Protein AF-T0HQK0-F1 (afdb_monomer)

Secondary structure (DSSP, 8-state):
---PPPPPP------HHHHHHHHHHHHHHHHHSGGGHHHHHHHPPPHHHHHHHHHHHHHHHHHHHHHHHHHHHHHHHHHHHTS-HHHHHHHHHHHHT--S-SSHHHHHHHHHHHHTTS--SSS-TTS----------SS-SSHHHHEEEEEEEEE-SSTTSPPEEEEEEEEE-SSSEEEEEEEPP-STTPPPEEEEESS--HHHHHHHHHHHHHHHTS--EEEE-S----TTS---------PPPS-B---SS---HHHHB-SHHHHHHHHH-TTSSS--------S-------SS-------

Radius of gyration: 34.42 Å; Cα contacts (8 Å, |Δi|>4): 327; chains: 1; bounding box: 89×41×91 Å

Solvent-accessible surface area (backbone atoms only — not comparable to full-atom values): 18339 Å² total; per-residue (Å²): 132,69,64,63,84,76,82,77,90,67,80,64,80,86,46,72,66,59,51,52,51,49,56,52,49,55,48,50,58,25,68,74,40,64,97,44,24,67,64,49,53,73,72,53,78,54,69,66,58,50,52,54,49,44,46,64,46,43,56,53,52,55,49,50,53,52,51,51,51,49,50,44,35,52,52,33,51,52,55,49,66,74,45,57,75,68,56,39,53,34,42,56,53,40,54,61,75,44,90,61,67,45,44,43,65,53,48,36,50,52,55,49,36,38,74,73,65,79,39,47,50,90,65,42,87,92,52,92,71,81,76,54,66,47,75,55,40,71,80,55,93,40,40,78,71,35,33,44,80,77,51,72,41,83,38,61,84,46,97,93,47,77,71,37,76,15,48,25,31,41,31,24,60,69,75,39,64,36,40,35,36,40,38,72,48,69,64,99,84,37,62,35,36,33,39,36,37,55,63,72,53,73,68,51,50,53,50,51,35,56,28,48,22,68,71,69,74,43,76,56,44,70,41,74,73,50,75,73,73,46,93,87,74,51,82,77,77,63,88,62,82,69,72,89,46,92,43,56,60,82,70,91,73,94,68,59,72,77,73,35,32,54,27,68,68,51,27,33,48,44,43,78,36,72,80,57,81,69,57,72,83,72,85,78,80,77,83,82,75,80,88,73,92,67,98,75,82,87,82,79,86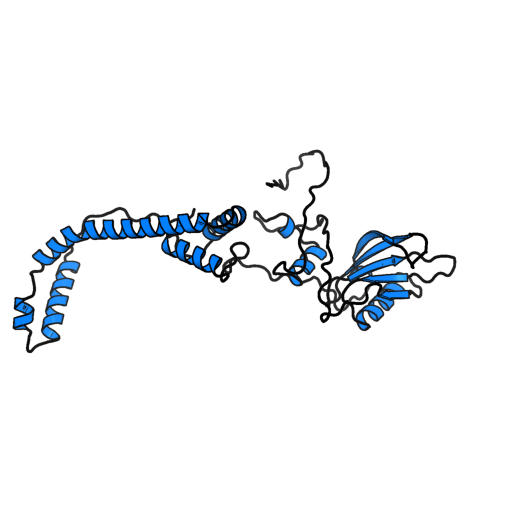,77,135

Nearest PDB structures (foldseek):
  8r6y-assembly1_A  TM=4.677E-01  e=2.633E-01  SFTS virus AH12
  8r6w-assembly1_A  TM=4.203E-01  e=4.247E-01  SFTS virus AH12
  8i34-assembly4_G  TM=5.658E-01  e=1.489E+00  Haliclona sp.

Structure (mmCIF, N/CA/C/O backbone):
data_AF-T0HQK0-F1
#
_entry.id   AF-T0HQK0-F1
#
loop_
_atom_site.group_PDB
_atom_site.id
_atom_site.type_symbol
_atom_site.label_atom_id
_atom_site.label_alt_id
_atom_site.label_comp_id
_atom_site.label_asym_id
_atom_site.label_entity_id
_atom_site.label_seq_id
_atom_site.pdbx_PDB_ins_code
_atom_site.Cartn_x
_atom_site.Cartn_y
_atom_site.Cartn_z
_atom_site.occupancy
_atom_site.B_iso_or_equiv
_atom_site.auth_seq_id
_atom_site.auth_comp_id
_atom_site.auth_asym_id
_atom_site.auth_atom_id
_atom_site.pdbx_PDB_model_num
ATOM 1 N N . MET A 1 1 ? -7.909 2.951 -16.786 1.00 79.62 1 MET A N 1
ATOM 2 C CA . MET A 1 1 ? -6.775 2.843 -15.834 1.00 79.62 1 MET A CA 1
ATOM 3 C C . MET A 1 1 ? -5.838 4.011 -16.101 1.00 79.62 1 MET A C 1
ATOM 5 O O . MET A 1 1 ? -5.8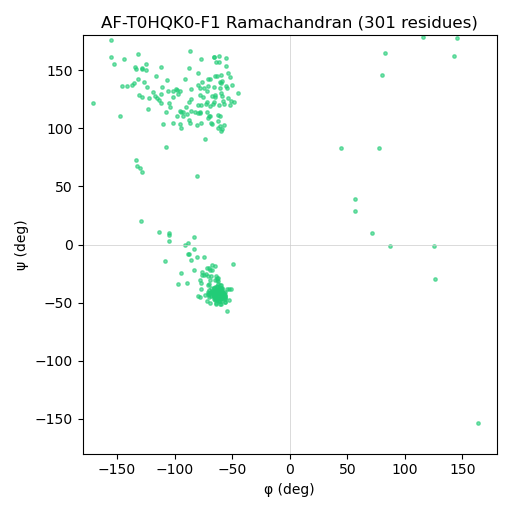47 4.490 -17.227 1.00 79.62 1 MET A O 1
ATOM 9 N N . ARG A 1 2 ? -5.088 4.486 -15.100 1.00 90.25 2 ARG A N 1
ATOM 10 C CA . ARG A 1 2 ? -4.154 5.616 -15.237 1.00 90.25 2 ARG A CA 1
ATOM 11 C C . ARG A 1 2 ? -2.922 5.187 -16.045 1.00 90.25 2 ARG A C 1
ATOM 13 O O . ARG A 1 2 ? -2.255 4.248 -15.631 1.00 90.25 2 ARG A O 1
ATOM 20 N N . PHE A 1 3 ? -2.643 5.843 -17.171 1.00 93.12 3 PHE A N 1
ATOM 21 C CA . PHE A 1 3 ? -1.434 5.630 -17.974 1.00 93.12 3 PHE A CA 1
ATOM 22 C C . PHE A 1 3 ? -0.983 6.939 -18.615 1.00 93.12 3 PHE A C 1
ATOM 24 O O . PHE A 1 3 ? -1.805 7.677 -19.154 1.00 93.12 3 PHE A O 1
ATOM 31 N N . ALA A 1 4 ? 0.319 7.206 -18.575 1.00 90.06 4 ALA A N 1
ATOM 32 C CA . ALA A 1 4 ? 0.926 8.311 -19.293 1.00 90.06 4 ALA A CA 1
ATOM 33 C C . ALA A 1 4 ? 0.925 8.022 -20.799 1.00 90.06 4 ALA A C 1
ATOM 35 O O . ALA A 1 4 ? 1.145 6.886 -21.241 1.00 90.06 4 ALA A O 1
ATOM 36 N N . LYS A 1 5 ? 0.692 9.072 -21.588 1.00 89.56 5 LYS A N 1
ATOM 37 C CA . LYS A 1 5 ? 0.764 9.004 -23.046 1.00 89.56 5 LYS A CA 1
ATOM 38 C C . LYS A 1 5 ? 2.202 8.697 -23.462 1.00 89.56 5 LYS A C 1
ATOM 40 O O . LYS A 1 5 ? 3.129 9.375 -23.032 1.00 89.56 5 LYS A O 1
ATOM 45 N N . TRP A 1 6 ? 2.380 7.682 -24.304 1.00 85.94 6 TRP A N 1
ATOM 46 C CA . TRP A 1 6 ? 3.690 7.390 -24.880 1.00 85.94 6 TRP A CA 1
ATOM 47 C C . TRP A 1 6 ? 4.010 8.396 -25.998 1.00 85.94 6 TRP A C 1
ATOM 49 O O . TRP A 1 6 ? 3.098 8.719 -26.770 1.00 85.94 6 TRP A O 1
ATOM 59 N N . PRO A 1 7 ? 5.262 8.877 -26.114 1.00 88.69 7 PRO A N 1
ATOM 60 C CA . PRO A 1 7 ? 5.660 9.781 -27.187 1.00 88.69 7 PRO A CA 1
ATOM 61 C C . PRO A 1 7 ? 5.333 9.225 -28.577 1.00 88.69 7 PRO A C 1
ATOM 63 O O . PRO A 1 7 ? 5.345 8.009 -28.810 1.00 88.69 7 PRO A O 1
ATOM 66 N N . LYS A 1 8 ? 5.021 10.129 -29.511 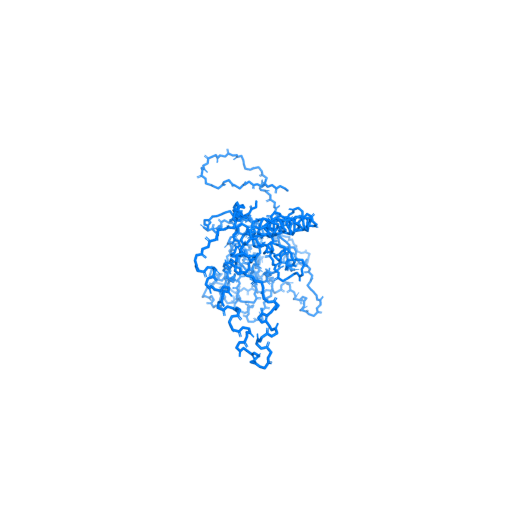1.00 89.31 8 LYS A N 1
ATOM 67 C CA . LYS A 1 8 ? 4.866 9.758 -30.920 1.00 89.31 8 LYS A CA 1
ATOM 68 C C . LYS A 1 8 ? 6.243 9.394 -31.491 1.00 89.31 8 LYS A C 1
ATOM 70 O O . LYS A 1 8 ? 7.212 10.052 -31.116 1.00 89.31 8 LYS A O 1
ATOM 75 N N . PRO A 1 9 ? 6.333 8.381 -32.371 1.00 90.38 9 PRO A N 1
ATOM 76 C CA . PRO A 1 9 ? 7.563 8.123 -33.101 1.00 90.38 9 PRO A CA 1
ATOM 77 C C . PRO A 1 9 ? 8.014 9.376 -33.854 1.00 90.38 9 PRO A C 1
ATOM 79 O O . PRO A 1 9 ? 7.185 10.052 -34.464 1.00 90.38 9 PRO A O 1
ATOM 82 N N . ALA A 1 10 ? 9.307 9.673 -33.794 1.00 91.19 10 ALA A N 1
ATOM 83 C CA . ALA A 1 10 ? 9.919 10.789 -34.507 1.00 91.19 10 ALA A CA 1
ATOM 84 C C . ALA A 1 10 ? 11.130 10.300 -35.302 1.00 91.19 10 ALA A C 1
ATOM 86 O O . ALA A 1 10 ? 11.782 9.329 -34.907 1.00 91.19 10 ALA A O 1
ATOM 87 N N . ALA A 1 11 ? 11.434 10.971 -36.411 1.00 90.38 11 ALA A N 1
ATOM 88 C CA . ALA A 1 11 ? 12.662 10.722 -37.155 1.00 90.38 11 ALA A CA 1
ATOM 89 C C . ALA A 1 11 ? 13.894 11.027 -36.285 1.00 90.38 11 ALA A C 1
ATOM 91 O O . ALA A 1 11 ? 13.814 11.764 -35.297 1.00 90.38 11 ALA A O 1
ATOM 92 N N . TYR A 1 12 ? 15.033 10.429 -36.629 1.00 92.19 12 TYR A N 1
ATOM 93 C CA . TYR A 1 12 ? 16.282 10.760 -35.958 1.00 92.19 12 TYR A CA 1
ATOM 94 C C . TYR A 1 12 ? 16.722 12.150 -36.408 1.00 92.19 12 TYR A C 1
ATOM 96 O O . TYR A 1 12 ? 17.040 12.355 -37.573 1.00 92.19 12 TYR A O 1
ATOM 104 N N . GLU A 1 13 ? 16.726 13.101 -35.482 1.00 93.62 13 GLU A N 1
ATOM 105 C CA . GLU A 1 13 ? 17.220 14.445 -35.755 1.00 93.62 13 GLU A CA 1
ATOM 106 C C . GLU A 1 13 ? 18.742 14.471 -35.626 1.00 93.62 13 GLU A C 1
ATOM 108 O O . GLU A 1 13 ? 19.293 14.269 -34.538 1.00 93.62 13 GLU A O 1
ATOM 113 N N . GLU A 1 14 ? 19.435 14.709 -36.727 1.00 92.25 14 GLU A N 1
ATOM 114 C CA . GLU A 1 14 ? 20.871 14.923 -36.705 1.00 92.25 14 GLU A CA 1
ATOM 115 C C . GLU A 1 14 ? 21.194 16.345 -36.235 1.00 92.25 14 GLU A C 1
ATOM 117 O O . GLU A 1 14 ? 20.582 17.313 -36.674 1.00 92.25 14 GLU A O 1
ATOM 122 N N . THR A 1 15 ? 22.165 16.484 -35.329 1.00 95.06 15 THR A N 1
ATOM 123 C CA . THR A 1 15 ? 22.601 17.797 -34.838 1.00 95.06 15 THR A CA 1
ATOM 124 C C . THR A 1 15 ? 24.118 17.886 -34.805 1.00 95.06 15 THR A C 1
ATOM 126 O O . THR A 1 15 ? 24.808 16.883 -34.589 1.00 95.06 15 THR A O 1
ATOM 129 N N . SER A 1 16 ? 24.650 19.104 -34.930 1.00 95.06 16 SER A N 1
ATOM 130 C CA . SER A 1 16 ? 26.089 19.383 -34.803 1.00 95.06 16 SER A CA 1
ATOM 131 C C . SER A 1 16 ? 26.667 18.819 -33.499 1.00 95.06 16 SER A C 1
ATOM 133 O O . SER A 1 16 ? 27.737 18.214 -33.490 1.00 95.06 16 SER A O 1
ATOM 135 N N . ARG A 1 17 ? 25.904 18.906 -32.400 1.00 95.88 17 ARG A N 1
ATOM 136 C CA . ARG A 1 17 ? 26.268 18.329 -31.100 1.00 95.88 17 ARG A CA 1
ATOM 137 C C . ARG A 1 17 ? 26.399 16.803 -31.139 1.00 95.88 17 ARG A C 1
ATOM 139 O O . ARG A 1 17 ? 27.317 16.269 -30.522 1.00 95.88 17 ARG A O 1
ATOM 146 N N . LYS A 1 18 ? 25.507 16.088 -31.836 1.00 95.69 18 LYS A N 1
ATOM 147 C CA . LYS A 1 18 ? 25.568 14.617 -31.960 1.00 95.69 18 LYS A CA 1
ATOM 148 C C . LYS A 1 18 ? 26.775 14.175 -32.790 1.00 95.69 18 LYS A C 1
ATOM 150 O O . LYS A 1 18 ? 27.455 13.232 -32.386 1.00 95.69 18 LYS A O 1
ATOM 155 N N . ARG A 1 19 ? 27.075 14.895 -33.877 1.00 97.12 19 ARG A N 1
ATOM 156 C CA . ARG A 1 19 ? 28.278 14.684 -34.700 1.00 97.12 19 ARG A CA 1
ATOM 157 C C . ARG A 1 19 ? 29.556 14.892 -33.884 1.00 97.12 19 ARG A C 1
ATOM 159 O O . ARG A 1 19 ? 30.392 13.996 -33.803 1.00 97.12 19 ARG A O 1
ATOM 166 N N . ALA A 1 20 ? 29.663 16.028 -33.190 1.00 96.25 20 ALA A N 1
ATOM 167 C CA . ALA A 1 20 ? 30.819 16.349 -32.351 1.00 96.25 20 ALA A CA 1
ATOM 168 C C . ALA A 1 20 ? 31.007 15.350 -31.194 1.00 96.25 20 ALA A C 1
ATOM 170 O O . ALA A 1 20 ? 32.134 14.960 -30.882 1.00 96.25 20 ALA A O 1
ATOM 171 N N . ALA A 1 21 ? 29.913 14.893 -30.573 1.00 96.69 21 ALA A N 1
ATOM 172 C CA . ALA A 1 21 ? 29.969 13.887 -29.514 1.00 96.69 21 ALA A CA 1
ATOM 173 C C . ALA A 1 21 ? 30.518 12.543 -30.018 1.00 96.69 21 ALA A C 1
ATOM 175 O O . ALA A 1 21 ? 31.294 11.901 -29.311 1.00 96.69 21 ALA A O 1
ATOM 176 N N . PHE A 1 22 ? 30.154 12.129 -31.235 1.00 96.81 22 PHE A N 1
ATOM 177 C CA . PHE A 1 22 ? 30.678 10.901 -31.828 1.00 96.81 22 PHE A CA 1
ATOM 178 C C . PHE A 1 22 ? 32.162 11.028 -32.199 1.00 96.81 22 PHE A C 1
ATOM 180 O O . PHE A 1 22 ? 32.950 10.176 -31.799 1.00 96.81 22 PHE A O 1
ATOM 187 N N . ALA A 1 23 ? 32.574 12.134 -32.824 1.00 95.31 23 ALA A N 1
ATOM 188 C CA . ALA A 1 23 ? 33.990 12.398 -33.103 1.00 95.31 23 ALA A CA 1
ATOM 189 C C . ALA A 1 23 ? 34.840 12.433 -31.814 1.00 95.31 23 ALA A C 1
ATOM 191 O O . ALA A 1 23 ? 35.938 11.882 -31.751 1.00 95.31 23 ALA A O 1
ATOM 192 N N . THR A 1 24 ? 34.304 13.024 -30.740 1.00 96.81 24 THR A N 1
ATOM 193 C CA . THR A 1 24 ? 34.957 13.031 -29.420 1.00 96.81 24 THR A CA 1
ATOM 194 C C . THR A 1 24 ? 35.085 11.622 -28.845 1.00 96.81 24 THR A C 1
ATOM 196 O O . THR A 1 24 ? 36.123 11.287 -28.278 1.00 96.81 24 THR A O 1
ATOM 199 N N . LYS A 1 25 ? 34.048 10.787 -28.988 1.00 96.56 25 LYS A N 1
ATOM 200 C CA . LYS A 1 25 ? 34.091 9.377 -28.584 1.00 96.56 25 LYS A CA 1
ATOM 201 C C . LYS A 1 25 ? 35.201 8.633 -29.335 1.00 96.56 25 LYS A C 1
ATOM 203 O O . LYS A 1 25 ? 36.019 7.995 -28.686 1.00 96.56 25 LYS A O 1
ATOM 208 N N . GLN A 1 26 ? 35.275 8.780 -30.658 1.00 96.62 26 GLN A N 1
ATOM 209 C CA . GLN A 1 26 ? 36.307 8.135 -31.477 1.00 96.62 26 GLN A CA 1
ATOM 210 C C . GLN A 1 26 ? 37.721 8.558 -31.082 1.00 96.62 26 GLN A C 1
ATOM 212 O O . GLN A 1 26 ? 38.627 7.730 -30.994 1.00 96.62 26 GLN A O 1
ATOM 217 N N . ARG A 1 27 ? 37.915 9.850 -30.794 1.00 95.88 27 ARG A N 1
ATOM 218 C CA . ARG A 1 27 ? 39.190 10.357 -30.281 1.00 95.88 27 ARG A CA 1
ATOM 219 C C . ARG A 1 27 ? 39.551 9.713 -28.940 1.00 95.88 27 ARG A C 1
ATOM 221 O O . ARG A 1 27 ? 40.651 9.193 -28.815 1.00 95.88 27 ARG A O 1
ATOM 228 N N . ARG A 1 28 ? 38.613 9.676 -27.988 1.00 96.88 28 ARG A N 1
ATOM 229 C CA . ARG A 1 28 ? 38.828 9.055 -26.670 1.00 96.88 28 ARG A CA 1
ATOM 230 C C . ARG A 1 28 ? 39.168 7.570 -26.763 1.00 96.88 28 ARG A C 1
ATOM 232 O O . ARG A 1 28 ? 39.986 7.099 -25.989 1.00 96.88 28 ARG A O 1
ATOM 239 N N . GLU A 1 29 ? 38.556 6.840 -27.691 1.00 95.56 29 GLU A N 1
ATOM 240 C CA . GLU A 1 29 ? 38.869 5.421 -27.915 1.00 95.56 29 GLU A CA 1
ATOM 241 C C . GLU A 1 29 ? 40.314 5.219 -28.390 1.00 95.56 29 GLU A C 1
ATOM 243 O O . GLU A 1 29 ? 40.985 4.313 -27.905 1.00 95.56 29 GLU A O 1
ATOM 248 N N . ARG A 1 30 ? 40.821 6.092 -29.273 1.00 96.62 30 ARG A N 1
ATOM 249 C CA . ARG A 1 30 ? 42.224 6.062 -29.723 1.00 96.62 30 ARG A CA 1
ATOM 250 C C . ARG A 1 30 ? 43.195 6.479 -28.618 1.00 96.62 30 ARG A C 1
ATOM 252 O O . ARG A 1 30 ? 44.211 5.827 -28.413 1.00 96.62 30 ARG A O 1
ATOM 259 N N . GLU A 1 31 ? 42.862 7.537 -27.881 1.00 96.38 31 GLU A N 1
ATOM 260 C CA . GLU A 1 31 ? 43.666 8.046 -26.758 1.00 96.38 31 GLU A CA 1
ATOM 261 C C . GLU A 1 31 ? 43.747 7.044 -25.595 1.00 96.38 31 GLU A C 1
ATOM 263 O O . GLU A 1 31 ? 44.752 7.005 -24.891 1.00 96.38 31 GLU A O 1
ATOM 268 N N . ALA A 1 32 ? 42.713 6.219 -25.394 1.00 96.94 32 ALA A N 1
ATOM 269 C CA . ALA A 1 32 ? 42.695 5.205 -24.341 1.00 96.94 32 ALA A CA 1
ATOM 270 C C . ALA A 1 32 ? 43.694 4.064 -24.586 1.00 96.94 32 ALA A C 1
ATOM 272 O O . ALA A 1 32 ? 44.151 3.445 -23.627 1.00 96.94 32 ALA A O 1
ATOM 273 N N . LEU A 1 33 ? 44.036 3.783 -25.850 1.00 96.00 33 LEU A N 1
ATOM 274 C CA . LEU A 1 33 ? 44.961 2.718 -26.243 1.00 96.00 33 LEU A CA 1
ATOM 275 C C . LEU A 1 33 ? 45.974 3.238 -27.283 1.00 96.00 33 LEU A C 1
ATOM 277 O O . LEU A 1 33 ? 45.898 2.855 -28.452 1.00 96.00 33 LEU A O 1
ATOM 281 N N . PRO A 1 34 ? 46.951 4.078 -26.877 1.00 94.38 34 PRO A N 1
ATOM 282 C CA . PRO A 1 34 ? 47.829 4.784 -27.815 1.00 94.38 34 PRO A CA 1
ATOM 283 C C . PRO A 1 34 ? 48.638 3.866 -28.739 1.00 94.38 34 PRO A C 1
ATOM 285 O O . PRO A 1 34 ? 48.780 4.165 -29.919 1.00 94.38 34 PRO A O 1
ATOM 288 N N . LEU A 1 35 ? 49.111 2.718 -28.235 1.00 96.81 35 LEU A N 1
ATOM 289 C CA . LEU A 1 35 ? 49.868 1.735 -29.029 1.00 96.81 35 LEU A CA 1
ATOM 290 C C . LEU A 1 35 ? 49.037 1.088 -30.148 1.00 96.81 35 LEU A C 1
ATOM 292 O O . LEU A 1 35 ? 49.594 0.526 -31.084 1.00 96.81 35 LEU A O 1
ATOM 296 N N . PHE A 1 36 ? 47.709 1.167 -30.052 1.00 96.19 36 PHE A N 1
ATOM 297 C CA . PHE A 1 36 ? 46.771 0.632 -31.033 1.00 96.19 36 PHE A CA 1
ATOM 298 C C . PHE A 1 36 ? 45.980 1.739 -31.738 1.00 96.19 36 PHE A C 1
ATOM 300 O O . PHE A 1 36 ? 45.011 1.435 -32.430 1.00 96.19 36 PHE A O 1
ATOM 307 N N . ALA A 1 37 ? 46.358 3.012 -31.580 1.00 94.75 37 ALA A N 1
ATOM 308 C CA . ALA A 1 37 ? 45.577 4.145 -32.070 1.00 94.75 37 ALA A CA 1
ATOM 309 C C . ALA A 1 37 ? 45.313 4.077 -33.583 1.00 94.75 37 ALA A C 1
ATOM 311 O O . ALA A 1 37 ? 44.180 4.314 -34.003 1.00 94.75 37 ALA A O 1
ATOM 312 N N . ASP A 1 38 ? 46.314 3.691 -34.378 1.00 95.50 38 ASP A N 1
ATOM 313 C CA . ASP A 1 38 ? 46.191 3.569 -35.836 1.00 95.50 38 ASP A CA 1
ATOM 314 C C . ASP A 1 38 ? 45.305 2.386 -36.243 1.00 95.50 38 ASP A C 1
ATOM 316 O O . ASP A 1 38 ? 44.461 2.508 -37.129 1.00 95.50 38 ASP A O 1
ATOM 320 N N . MET A 1 39 ? 45.422 1.258 -35.538 1.00 96.19 39 MET A N 1
ATOM 321 C CA . MET A 1 39 ? 44.569 0.086 -35.754 1.00 96.19 39 MET A CA 1
ATOM 322 C C . MET A 1 39 ? 43.108 0.376 -35.378 1.00 96.19 39 MET A C 1
ATOM 324 O O . MET A 1 39 ? 42.187 -0.020 -36.090 1.00 96.19 39 MET A O 1
ATOM 328 N N . ILE A 1 40 ? 42.885 1.107 -34.282 1.00 95.19 40 ILE A N 1
ATOM 329 C CA . ILE A 1 40 ? 41.556 1.557 -33.852 1.00 95.19 40 ILE A CA 1
ATOM 330 C C . ILE A 1 40 ? 40.988 2.556 -34.864 1.00 95.19 40 ILE A C 1
ATOM 332 O O . ILE A 1 40 ? 39.826 2.432 -35.239 1.00 95.19 40 ILE A O 1
ATOM 336 N N . ALA A 1 41 ? 41.796 3.511 -35.337 1.00 94.50 41 ALA A N 1
ATOM 337 C CA . ALA A 1 41 ? 41.388 4.475 -36.356 1.00 94.50 41 ALA A CA 1
ATOM 338 C C . ALA A 1 41 ? 40.971 3.782 -37.661 1.00 94.50 41 ALA A C 1
ATOM 340 O O . ALA A 1 41 ? 39.939 4.131 -38.223 1.00 94.50 41 ALA A O 1
ATOM 341 N N . ALA A 1 42 ? 41.725 2.773 -38.108 1.00 94.94 42 ALA A N 1
ATOM 342 C CA . ALA A 1 42 ? 41.408 2.006 -39.313 1.00 94.94 42 ALA A CA 1
ATOM 343 C C . ALA A 1 42 ? 40.075 1.239 -39.209 1.00 94.94 42 ALA A C 1
ATOM 345 O O . ALA A 1 42 ? 39.408 1.025 -40.217 1.00 94.94 42 ALA A O 1
ATOM 346 N N . GLY A 1 43 ? 39.671 0.838 -37.998 1.00 93.69 43 GLY A N 1
ATOM 347 C CA . GLY A 1 43 ? 38.385 0.182 -37.742 1.00 93.69 43 GLY A CA 1
ATOM 348 C C . GLY A 1 43 ? 37.213 1.136 -37.475 1.00 93.69 43 GLY A C 1
ATOM 349 O O . GLY A 1 43 ? 36.074 0.679 -37.361 1.00 93.69 43 GLY A O 1
ATOM 350 N N . GLN A 1 44 ? 37.460 2.441 -37.335 1.00 94.94 44 GLN A N 1
ATOM 351 C CA . GLN A 1 44 ? 36.427 3.435 -37.047 1.00 94.94 44 GLN A CA 1
ATOM 352 C C . GLN A 1 44 ? 35.753 3.913 -38.338 1.00 94.94 44 GLN A C 1
ATOM 354 O O . GLN A 1 44 ? 36.403 4.423 -39.244 1.00 94.94 44 GLN A O 1
ATOM 359 N N . HIS A 1 45 ? 34.424 3.815 -38.399 1.00 95.50 45 HIS A N 1
ATOM 360 C CA . HIS A 1 45 ? 33.634 4.387 -39.492 1.00 95.50 45 HIS A CA 1
ATOM 361 C C . HIS A 1 45 ? 33.468 5.902 -39.349 1.00 95.50 45 HIS A C 1
ATOM 363 O O . HIS A 1 45 ? 33.605 6.472 -38.266 1.00 95.50 45 HIS A O 1
ATOM 369 N N . SER A 1 46 ? 33.153 6.577 -40.446 1.00 95.62 46 SER A N 1
ATOM 370 C CA . SER A 1 46 ? 32.978 8.026 -40.470 1.00 95.62 46 SER A CA 1
ATOM 371 C C . SER A 1 46 ? 31.768 8.493 -39.649 1.00 95.62 46 SER A C 1
ATOM 373 O O . SER A 1 46 ? 30.828 7.749 -39.348 1.00 95.62 46 SER A O 1
ATOM 375 N N . VAL A 1 47 ? 31.768 9.783 -39.300 1.00 94.50 47 VAL A N 1
ATOM 376 C CA . VAL A 1 47 ? 30.630 10.415 -38.617 1.00 94.50 47 VAL A CA 1
ATOM 377 C C . VAL A 1 47 ? 29.365 10.346 -39.477 1.00 94.50 47 VAL A C 1
ATOM 379 O O . VAL A 1 47 ? 28.286 10.113 -38.935 1.00 94.50 47 VAL A O 1
ATOM 382 N N . ASP A 1 48 ? 29.492 10.512 -40.796 1.00 94.56 48 ASP A N 1
ATOM 383 C CA . ASP A 1 48 ? 28.369 10.438 -41.736 1.00 94.56 48 ASP A CA 1
ATOM 384 C C . ASP A 1 48 ? 27.761 9.034 -41.782 1.00 94.56 48 ASP A C 1
ATOM 386 O O . ASP A 1 48 ? 26.542 8.887 -41.670 1.00 94.56 48 ASP A O 1
ATOM 390 N N . GLU A 1 49 ? 28.598 7.995 -41.831 1.00 94.62 49 GLU A N 1
ATOM 391 C CA . GLU A 1 49 ? 28.146 6.602 -41.760 1.00 94.62 49 GLU A CA 1
ATOM 392 C C . GLU A 1 49 ? 27.431 6.299 -40.435 1.00 94.62 49 GLU A C 1
ATOM 394 O O . GLU A 1 49 ? 26.401 5.622 -40.429 1.00 94.62 49 GLU A O 1
ATOM 399 N N . GLU A 1 50 ? 27.906 6.834 -39.303 1.00 95.81 50 GLU A N 1
ATOM 400 C CA . GLU A 1 50 ? 27.224 6.664 -38.012 1.00 95.81 50 GLU A CA 1
ATOM 401 C C . GLU A 1 50 ? 25.865 7.368 -37.988 1.00 95.81 50 GLU A C 1
ATOM 403 O O . GLU A 1 50 ? 24.890 6.815 -37.469 1.00 95.81 50 GLU A O 1
ATOM 408 N N . MET A 1 51 ? 25.777 8.593 -38.513 1.00 95.75 51 MET A N 1
ATOM 409 C CA . MET A 1 51 ? 24.511 9.327 -38.534 1.00 95.75 51 MET A CA 1
ATOM 410 C C . MET A 1 51 ? 23.497 8.637 -39.451 1.00 95.75 51 MET A C 1
ATOM 412 O O . MET A 1 51 ? 22.353 8.444 -39.033 1.00 95.75 51 MET A O 1
ATOM 416 N N . ALA A 1 52 ? 23.926 8.158 -40.624 1.00 93.94 52 ALA A N 1
ATOM 417 C CA . ALA A 1 52 ? 23.102 7.350 -41.521 1.00 93.94 52 ALA A CA 1
ATOM 418 C C . ALA A 1 52 ? 22.633 6.050 -40.846 1.00 93.94 52 ALA A C 1
ATOM 420 O O . ALA A 1 52 ? 21.439 5.736 -40.840 1.00 93.94 52 ALA A O 1
ATOM 421 N N . ARG A 1 53 ? 23.542 5.330 -40.176 1.00 94.81 53 ARG A N 1
ATOM 422 C CA . ARG A 1 53 ? 23.209 4.123 -39.407 1.00 94.81 53 ARG A CA 1
ATOM 423 C C . ARG A 1 53 ? 22.176 4.414 -38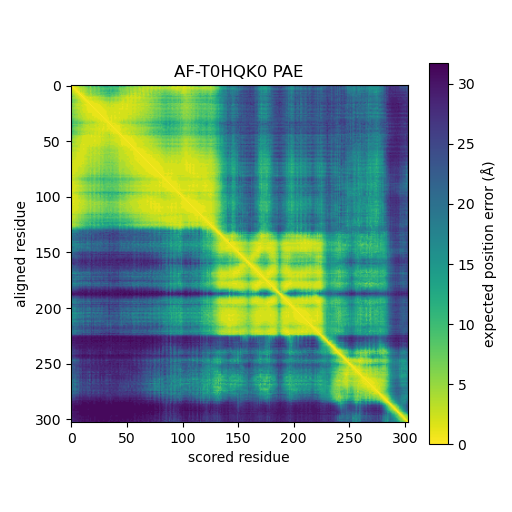.321 1.00 94.81 53 ARG A C 1
ATOM 425 O O . ARG A 1 53 ? 21.209 3.666 -38.175 1.00 94.81 53 ARG A O 1
ATOM 432 N N . ARG A 1 54 ? 22.345 5.495 -37.554 1.00 94.69 54 ARG A N 1
ATOM 433 C CA . ARG A 1 54 ? 21.386 5.895 -36.510 1.00 94.69 54 ARG A CA 1
ATOM 434 C C . ARG A 1 54 ? 20.041 6.297 -37.085 1.00 94.69 54 ARG A C 1
ATOM 436 O O . ARG A 1 54 ? 19.028 5.962 -36.476 1.00 94.69 54 ARG A O 1
ATOM 443 N N . ALA A 1 55 ? 20.016 6.961 -38.237 1.00 93.50 55 ALA A N 1
ATOM 444 C CA . ALA A 1 55 ? 18.777 7.318 -38.914 1.00 93.50 55 ALA A CA 1
ATOM 445 C C . ALA A 1 55 ? 17.952 6.079 -39.294 1.00 93.50 55 ALA A C 1
ATOM 447 O O . ALA A 1 55 ? 16.739 6.077 -39.088 1.00 93.50 55 ALA A O 1
ATOM 448 N N . VAL A 1 56 ? 18.605 5.001 -39.744 1.00 94.00 56 VAL A N 1
ATOM 449 C CA . VAL A 1 56 ? 17.955 3.712 -40.052 1.00 94.00 56 VAL A CA 1
ATOM 450 C C . VAL A 1 56 ? 17.561 2.944 -38.784 1.00 94.00 56 VAL A C 1
ATOM 452 O O . VAL A 1 56 ? 16.459 2.403 -38.688 1.00 94.00 56 VAL A O 1
ATOM 455 N N . TRP A 1 57 ? 18.444 2.905 -37.787 1.00 94.94 57 TRP A N 1
ATOM 456 C CA . TRP A 1 57 ? 18.244 2.154 -36.544 1.00 94.94 57 TRP A CA 1
ATOM 457 C C . TRP A 1 57 ? 17.169 2.768 -35.634 1.00 94.94 57 TRP A C 1
ATOM 459 O O . TRP A 1 57 ? 16.427 2.059 -34.954 1.00 94.94 57 TRP A O 1
ATOM 469 N N . TRP A 1 58 ? 17.050 4.095 -35.611 1.00 94.25 58 TRP A N 1
ATOM 470 C CA . TRP A 1 58 ? 16.190 4.815 -34.672 1.00 94.25 58 TRP A CA 1
ATOM 471 C C . TRP A 1 58 ? 14.689 4.485 -34.795 1.00 94.25 58 TRP A C 1
ATOM 473 O O . TRP A 1 58 ? 14.050 4.262 -33.760 1.00 94.25 58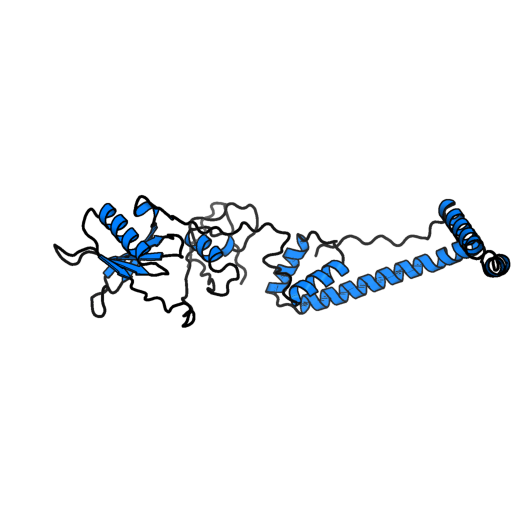 TRP A O 1
ATOM 483 N N . PRO A 1 59 ? 14.084 4.401 -35.996 1.00 93.38 59 PRO A N 1
ATOM 484 C CA . PRO A 1 59 ? 12.717 3.903 -36.151 1.00 93.38 59 PRO A CA 1
ATOM 485 C C . PRO A 1 59 ? 12.533 2.473 -35.630 1.00 93.38 59 PRO A C 1
ATOM 487 O O . PRO A 1 59 ? 11.560 2.207 -34.920 1.00 93.38 59 PRO A O 1
ATOM 490 N N . GLN A 1 60 ? 13.480 1.572 -35.925 1.00 93.38 60 GLN A N 1
ATOM 491 C CA . GLN A 1 60 ? 13.424 0.171 -35.493 1.00 93.38 60 GLN A CA 1
ATOM 492 C C . GLN A 1 60 ? 13.421 0.078 -33.965 1.00 93.38 60 GLN A C 1
ATOM 494 O O . GLN A 1 60 ? 12.525 -0.524 -33.380 1.00 93.38 60 GLN A O 1
ATOM 499 N N . GLN A 1 61 ? 14.331 0.789 -33.302 1.00 94.12 61 GLN A N 1
ATOM 500 C CA . GLN A 1 61 ? 14.386 0.847 -31.841 1.00 94.12 61 GLN A CA 1
ATOM 501 C C . GLN A 1 61 ? 13.138 1.427 -31.193 1.00 94.12 61 GLN A C 1
ATOM 503 O O . GLN A 1 61 ? 12.673 0.941 -30.160 1.00 94.12 61 GLN A O 1
ATOM 508 N N . GLN A 1 62 ? 12.583 2.493 -31.771 1.00 94.38 62 GLN A N 1
ATOM 509 C CA . GLN A 1 62 ? 11.333 3.053 -31.271 1.00 94.38 62 GLN A CA 1
ATOM 510 C C . GLN A 1 62 ? 10.205 2.026 -31.364 1.00 94.38 62 GLN A C 1
ATOM 512 O O . GLN A 1 62 ? 9.397 1.922 -30.436 1.00 94.38 62 GLN A O 1
ATOM 517 N N . GLN A 1 63 ? 10.159 1.251 -32.449 1.00 93.75 63 GLN A N 1
ATOM 518 C CA . GLN A 1 63 ? 9.178 0.190 -32.621 1.00 93.75 63 GLN A CA 1
ATOM 519 C C . GLN A 1 63 ? 9.410 -0.971 -31.646 1.00 93.75 63 GLN A C 1
ATOM 521 O O . GLN A 1 63 ? 8.457 -1.409 -31.002 1.00 93.75 63 GLN A O 1
ATOM 526 N N . GLU A 1 64 ? 10.650 -1.422 -31.465 1.00 95.00 64 GLU A N 1
ATOM 527 C CA . GLU A 1 64 ? 11.020 -2.461 -30.495 1.00 95.00 64 GLU A CA 1
ATOM 528 C C . GLU A 1 64 ? 10.590 -2.085 -29.076 1.00 95.00 64 GLU A C 1
ATOM 530 O O . GLU A 1 64 ? 9.862 -2.841 -28.432 1.00 95.00 64 GLU A O 1
ATOM 535 N N . ARG A 1 65 ? 10.912 -0.870 -28.616 1.00 92.56 65 ARG A N 1
ATOM 536 C CA . ARG A 1 65 ? 10.492 -0.379 -27.291 1.00 92.56 65 ARG A CA 1
ATOM 537 C C . ARG A 1 65 ? 8.974 -0.329 -27.141 1.00 92.56 65 ARG A C 1
ATOM 539 O O . ARG A 1 65 ? 8.434 -0.628 -26.075 1.00 92.56 65 ARG A O 1
ATOM 546 N N . ARG A 1 66 ? 8.251 0.052 -28.199 1.00 93.38 66 ARG A N 1
ATOM 547 C CA . ARG A 1 66 ? 6.778 0.047 -28.204 1.00 93.38 66 ARG A CA 1
ATOM 548 C C . ARG A 1 66 ? 6.230 -1.375 -28.128 1.00 93.38 66 ARG A C 1
ATOM 550 O O . ARG A 1 66 ? 5.284 -1.607 -27.373 1.00 93.38 66 ARG A O 1
ATOM 557 N N . ASN A 1 67 ? 6.827 -2.310 -28.862 1.00 95.69 67 ASN A N 1
ATOM 558 C CA . ASN A 1 67 ? 6.463 -3.724 -28.849 1.00 95.69 67 ASN A CA 1
ATOM 559 C C . ASN A 1 67 ? 6.696 -4.339 -27.466 1.00 95.69 67 ASN A C 1
ATOM 561 O O . ASN A 1 67 ? 5.795 -4.981 -26.924 1.00 95.69 67 ASN A O 1
ATOM 565 N N . GLU A 1 68 ? 7.858 -4.084 -26.868 1.00 95.12 68 GLU A N 1
ATOM 566 C CA . GLU A 1 68 ? 8.214 -4.539 -25.526 1.00 95.12 68 GLU A CA 1
ATOM 567 C C . GLU A 1 68 ? 7.235 -3.986 -24.482 1.00 95.12 68 GLU A C 1
ATOM 569 O O . GLU A 1 68 ? 6.605 -4.745 -23.738 1.00 95.12 68 GLU A O 1
ATOM 574 N N . ARG A 1 69 ? 7.001 -2.668 -24.492 1.00 94.88 69 ARG A N 1
ATOM 575 C CA . ARG A 1 69 ? 6.032 -2.014 -23.605 1.00 94.88 69 ARG A CA 1
ATOM 576 C C . ARG A 1 69 ? 4.626 -2.596 -23.769 1.00 94.88 69 ARG A C 1
ATOM 578 O O . ARG A 1 69 ? 3.930 -2.819 -22.776 1.00 94.88 69 ARG A O 1
ATOM 585 N N . ALA A 1 70 ? 4.190 -2.850 -25.003 1.00 95.19 70 ALA A N 1
ATOM 586 C CA . ALA A 1 70 ? 2.899 -3.474 -25.279 1.00 95.19 70 ALA A CA 1
ATOM 587 C C . ALA A 1 70 ? 2.838 -4.923 -24.768 1.00 95.19 70 ALA A C 1
ATOM 589 O O . ALA A 1 70 ? 1.798 -5.343 -24.257 1.00 95.19 70 ALA A O 1
ATOM 590 N N . ALA A 1 71 ? 3.934 -5.680 -24.863 1.00 97.31 71 ALA A N 1
ATOM 591 C CA . ALA A 1 71 ? 4.032 -7.027 -24.309 1.00 97.31 71 ALA A CA 1
ATOM 592 C C . ALA A 1 71 ? 3.936 -7.012 -22.775 1.00 97.31 71 ALA A C 1
ATOM 594 O O . ALA A 1 71 ? 3.161 -7.779 -22.202 1.00 97.31 71 ALA A O 1
ATOM 595 N N . VAL A 1 72 ? 4.636 -6.089 -22.106 1.00 96.75 72 VAL A N 1
ATOM 596 C CA . VAL A 1 72 ? 4.532 -5.886 -20.650 1.00 96.75 72 VAL A CA 1
ATOM 597 C C . VAL A 1 72 ? 3.103 -5.527 -20.256 1.00 96.75 72 VAL A C 1
ATOM 599 O O . VAL A 1 72 ? 2.560 -6.129 -19.333 1.00 96.75 72 VAL A O 1
ATOM 602 N N . TRP A 1 73 ? 2.453 -4.615 -20.985 1.00 95.94 73 TRP A N 1
ATOM 603 C CA . TRP A 1 73 ? 1.050 -4.273 -20.746 1.00 95.94 73 TRP A CA 1
ATOM 604 C C . TRP A 1 73 ? 0.122 -5.482 -20.879 1.00 95.94 73 TRP A C 1
ATOM 606 O O . TRP A 1 73 ? -0.714 -5.702 -20.004 1.00 95.94 73 TRP A O 1
ATOM 616 N N . ARG A 1 74 ? 0.277 -6.291 -21.934 1.00 97.19 74 ARG A N 1
ATOM 617 C CA . ARG A 1 74 ? -0.515 -7.516 -22.120 1.00 97.19 74 ARG A CA 1
ATOM 618 C C . ARG A 1 74 ? -0.333 -8.483 -20.947 1.00 97.19 74 ARG A C 1
ATOM 620 O O . ARG A 1 74 ? -1.333 -8.951 -20.410 1.00 97.19 74 ARG A O 1
ATOM 627 N N . ARG A 1 75 ? 0.907 -8.702 -20.490 1.00 97.44 75 ARG A N 1
ATOM 628 C CA . ARG A 1 75 ? 1.204 -9.535 -19.308 1.00 97.44 75 ARG A CA 1
ATOM 629 C C . ARG A 1 75 ? 0.599 -8.968 -18.023 1.00 97.44 75 ARG A C 1
ATOM 631 O O . ARG A 1 75 ? -0.059 -9.696 -17.289 1.00 97.44 75 ARG A O 1
ATOM 638 N N . ALA A 1 76 ? 0.772 -7.673 -17.763 1.00 96.75 76 ALA A N 1
ATOM 639 C CA . ALA A 1 76 ? 0.206 -7.008 -16.590 1.00 96.75 76 ALA A CA 1
ATOM 640 C C . ALA A 1 76 ? -1.327 -7.075 -16.592 1.00 96.75 76 ALA A C 1
ATOM 642 O O . ALA A 1 76 ? -1.946 -7.337 -15.563 1.00 96.75 76 ALA A O 1
ATOM 643 N N . ARG A 1 77 ? -1.954 -6.891 -17.760 1.00 96.38 77 ARG A N 1
ATOM 644 C CA . ARG A 1 77 ? -3.400 -7.029 -17.918 1.00 96.38 77 ARG A CA 1
ATOM 645 C C . ARG A 1 77 ? -3.849 -8.464 -17.662 1.00 96.38 77 ARG A C 1
ATOM 647 O O . ARG A 1 77 ? -4.805 -8.627 -16.920 1.00 96.38 77 ARG A O 1
ATOM 654 N N . ALA A 1 78 ? -3.180 -9.473 -18.219 1.00 97.38 78 ALA A N 1
ATOM 655 C CA . ALA A 1 78 ? -3.498 -10.874 -17.934 1.00 97.38 78 ALA A CA 1
ATOM 656 C C . ALA A 1 78 ? -3.428 -11.154 -16.423 1.00 97.38 78 ALA A C 1
ATOM 658 O O . ALA A 1 78 ? -4.416 -11.588 -15.838 1.00 97.38 78 ALA A O 1
ATOM 659 N N . ARG A 1 79 ? -2.337 -10.738 -15.768 1.00 96.31 79 ARG A N 1
ATOM 660 C CA . ARG A 1 79 ? -2.157 -10.887 -14.317 1.00 96.31 79 ARG A CA 1
ATOM 661 C C . ARG A 1 79 ? -3.221 -10.161 -13.499 1.00 96.31 79 ARG A C 1
ATOM 663 O O . ARG A 1 79 ? -3.686 -10.690 -12.501 1.00 96.31 79 ARG A O 1
ATOM 670 N N . LEU A 1 80 ? -3.649 -8.965 -13.907 1.00 96.50 80 LEU A N 1
ATOM 671 C CA . LEU A 1 80 ? -4.755 -8.274 -13.240 1.00 96.50 80 LEU A CA 1
ATOM 672 C C . LEU A 1 80 ? -6.042 -9.109 -13.281 1.00 96.50 80 LEU A C 1
ATOM 674 O O . LEU A 1 80 ? -6.830 -9.037 -12.347 1.00 96.50 80 LEU A O 1
ATOM 678 N N . PHE A 1 81 ? -6.280 -9.861 -14.355 1.00 96.38 81 PHE A N 1
ATOM 679 C CA . PHE A 1 81 ? -7.470 -10.698 -14.508 1.00 96.38 81 PHE A CA 1
ATOM 680 C C . PHE A 1 81 ? -7.375 -12.045 -13.775 1.00 96.38 81 PHE A C 1
ATOM 682 O O . PHE A 1 81 ? -8.407 -12.682 -13.617 1.00 96.38 81 PHE A O 1
ATOM 689 N N . GLU A 1 82 ? -6.201 -12.432 -13.267 1.00 96.25 82 GLU A N 1
ATOM 690 C CA . GLU A 1 82 ? -6.050 -13.577 -12.352 1.00 96.25 82 GLU A CA 1
ATOM 691 C C . GLU A 1 82 ? -6.620 -13.288 -10.950 1.00 96.25 82 GLU A C 1
ATOM 693 O O . GLU A 1 82 ? -6.903 -14.213 -10.194 1.00 96.25 82 GLU A O 1
ATOM 698 N N . PHE A 1 83 ? -6.785 -12.013 -10.577 1.00 94.38 83 PHE A N 1
ATOM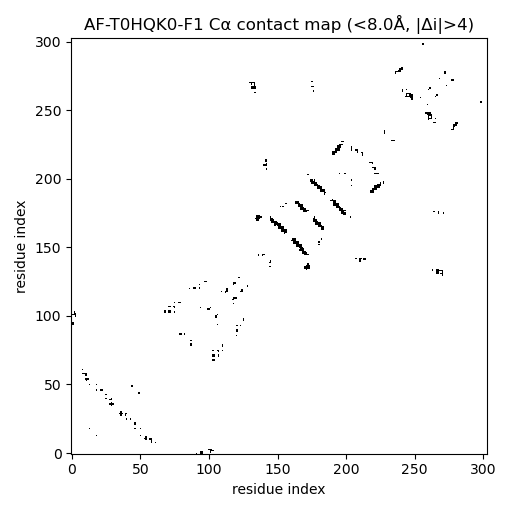 699 C CA . PHE A 1 83 ? -7.366 -11.640 -9.287 1.00 94.38 83 PHE A CA 1
ATOM 700 C C . PHE A 1 83 ? -8.905 -11.740 -9.300 1.00 94.38 83 PHE A C 1
ATOM 702 O O . PHE A 1 83 ? -9.524 -11.405 -10.317 1.00 94.38 83 PHE A O 1
ATOM 709 N N . PRO A 1 84 ? -9.536 -12.080 -8.158 1.00 94.19 84 PRO A N 1
ATOM 710 C CA . PRO A 1 84 ? -10.986 -11.997 -7.978 1.00 94.19 84 PRO A CA 1
ATOM 711 C C . PRO A 1 84 ? -11.561 -10.604 -8.276 1.00 94.19 84 PRO A C 1
ATOM 713 O O . PRO A 1 84 ? -10.882 -9.583 -8.157 1.00 94.19 84 PRO A O 1
ATOM 716 N N . ASP A 1 85 ? -12.831 -10.541 -8.669 1.00 90.94 85 ASP A N 1
ATOM 717 C CA . ASP A 1 85 ? -13.500 -9.321 -9.143 1.00 90.94 85 ASP A CA 1
ATOM 718 C C . ASP A 1 85 ? -13.465 -8.147 -8.164 1.00 90.94 85 ASP A C 1
ATOM 720 O O . ASP A 1 85 ? -13.266 -6.998 -8.572 1.00 90.94 85 ASP A O 1
ATOM 724 N N . ASP A 1 86 ? -13.655 -8.426 -6.881 1.00 86.50 86 ASP A N 1
ATOM 725 C CA . ASP A 1 86 ? -13.544 -7.468 -5.788 1.00 86.50 86 ASP A CA 1
ATOM 726 C C . ASP A 1 86 ? -12.114 -6.932 -5.666 1.00 86.50 86 ASP A C 1
ATOM 728 O O . ASP A 1 86 ? -11.912 -5.717 -5.755 1.00 86.50 86 ASP A O 1
ATOM 732 N N . ALA A 1 87 ? -11.119 -7.820 -5.623 1.00 89.94 87 ALA A N 1
ATOM 733 C CA . ALA A 1 87 ? -9.711 -7.441 -5.594 1.00 89.94 87 ALA A CA 1
ATOM 734 C C . ALA A 1 87 ? -9.330 -6.592 -6.820 1.00 89.94 87 ALA A C 1
ATOM 736 O O . ALA A 1 87 ? -8.675 -5.557 -6.687 1.00 89.94 87 ALA A O 1
ATOM 737 N N . ARG A 1 88 ? -9.809 -6.940 -8.023 1.00 95.00 88 ARG A N 1
ATOM 738 C CA . ARG A 1 88 ? -9.569 -6.155 -9.250 1.00 95.00 88 ARG A CA 1
ATOM 739 C C . A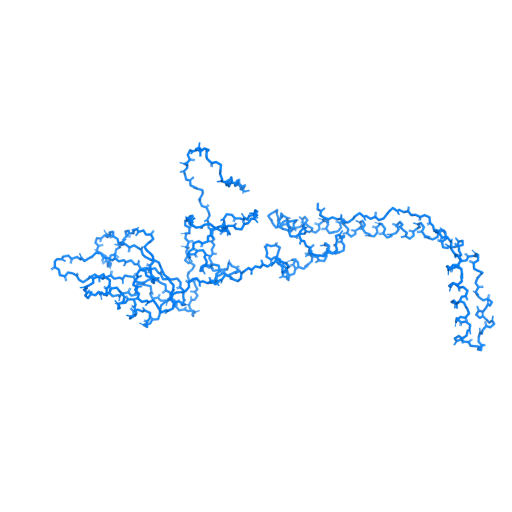RG A 1 88 ? -10.100 -4.732 -9.146 1.00 95.00 88 ARG A C 1
ATOM 741 O O . ARG A 1 88 ? -9.447 -3.800 -9.630 1.00 95.00 88 ARG A O 1
ATOM 748 N N . ARG A 1 89 ? -11.280 -4.534 -8.549 1.00 92.12 89 ARG A N 1
ATOM 749 C CA . ARG A 1 89 ? -11.854 -3.193 -8.336 1.00 92.12 89 ARG A CA 1
ATOM 750 C C . ARG A 1 89 ? -10.970 -2.364 -7.408 1.00 92.12 89 ARG A C 1
ATOM 752 O O . ARG A 1 89 ? -10.714 -1.193 -7.710 1.00 92.12 89 ARG A O 1
ATOM 759 N N . SER A 1 90 ? -10.470 -2.969 -6.341 1.00 89.69 90 SER A N 1
ATOM 760 C CA . SER A 1 90 ? -9.628 -2.305 -5.344 1.00 89.69 90 SER A CA 1
ATOM 761 C C . SER A 1 90 ? -8.242 -1.986 -5.884 1.00 89.69 90 SER A C 1
ATOM 763 O O . SER A 1 90 ? -7.802 -0.843 -5.791 1.00 89.69 90 SER A O 1
ATOM 765 N N . ILE A 1 91 ? -7.625 -2.914 -6.618 1.00 95.06 91 ILE A N 1
ATOM 766 C CA . ILE A 1 91 ? -6.371 -2.686 -7.349 1.00 95.06 91 ILE A CA 1
ATOM 767 C C . ILE A 1 91 ? -6.512 -1.511 -8.324 1.00 95.06 91 ILE A C 1
ATOM 769 O O . ILE A 1 91 ? -5.676 -0.608 -8.348 1.00 95.06 91 ILE A O 1
ATOM 773 N N . ARG A 1 92 ? -7.593 -1.466 -9.116 1.00 94.50 92 ARG A N 1
ATOM 774 C CA . ARG A 1 92 ? -7.843 -0.358 -10.059 1.00 94.50 92 ARG A CA 1
ATOM 775 C C . ARG A 1 92 ? -8.017 0.984 -9.352 1.00 94.50 92 ARG A C 1
ATOM 777 O O . ARG A 1 92 ? -7.642 2.010 -9.920 1.00 94.50 92 ARG A O 1
ATOM 784 N N . ARG A 1 93 ? -8.610 0.988 -8.154 1.00 91.62 93 ARG A N 1
ATOM 785 C CA . ARG A 1 93 ? -8.750 2.184 -7.315 1.00 91.62 93 ARG A CA 1
ATOM 786 C C . ARG A 1 93 ? -7.393 2.621 -6.774 1.00 91.62 93 ARG A C 1
ATOM 788 O O . ARG A 1 93 ? -7.032 3.773 -6.975 1.00 91.62 93 ARG A O 1
ATOM 795 N N . ALA A 1 94 ? -6.630 1.702 -6.186 1.00 91.19 94 ALA A N 1
ATOM 796 C CA . ALA A 1 94 ? -5.287 1.960 -5.679 1.00 91.19 94 ALA A CA 1
ATOM 797 C C . ALA A 1 94 ? -4.363 2.509 -6.776 1.00 91.19 94 ALA A C 1
ATOM 799 O O . ALA A 1 94 ? -3.694 3.514 -6.562 1.00 91.19 94 ALA A O 1
ATOM 800 N N . TRP A 1 95 ? -4.396 1.922 -7.978 1.00 95.12 95 TRP A N 1
ATOM 801 C CA . TRP A 1 95 ? -3.591 2.361 -9.124 1.00 95.12 95 TRP A CA 1
ATOM 802 C C . TRP A 1 95 ? -3.902 3.787 -9.600 1.00 95.12 95 TRP A C 1
ATOM 804 O O . TRP A 1 95 ? -3.021 4.485 -10.110 1.00 95.12 95 TRP A O 1
ATOM 814 N N . ARG A 1 96 ? -5.156 4.234 -9.453 1.00 92.00 96 ARG A N 1
ATOM 815 C CA . ARG A 1 96 ? -5.567 5.587 -9.851 1.00 92.00 96 ARG A CA 1
ATOM 816 C C . ARG A 1 96 ? -4.872 6.660 -9.011 1.00 92.00 96 ARG A C 1
ATOM 818 O O . ARG A 1 96 ? -4.477 7.671 -9.577 1.00 92.00 96 ARG A O 1
ATOM 825 N N . ASP A 1 97 ? -4.669 6.386 -7.725 1.00 85.75 97 ASP A N 1
ATOM 826 C CA . ASP A 1 97 ? -4.097 7.330 -6.755 1.00 85.75 97 ASP A CA 1
ATOM 827 C C . ASP A 1 97 ? -2.637 6.983 -6.403 1.00 85.75 97 ASP A C 1
ATOM 829 O O . ASP A 1 97 ? -2.081 7.486 -5.431 1.00 85.75 97 ASP A O 1
ATOM 833 N N . CYS A 1 98 ? -2.036 6.046 -7.138 1.00 88.06 98 CYS A N 1
ATOM 834 C CA . CYS A 1 98 ? -0.697 5.543 -6.872 1.00 88.06 98 CYS A CA 1
ATOM 835 C C . CYS A 1 98 ? 0.366 6.574 -7.294 1.00 88.06 98 CYS A C 1
ATOM 837 O O . CYS A 1 98 ? 0.277 7.099 -8.408 1.00 88.06 98 CYS A O 1
ATOM 839 N N . PRO A 1 99 ? 1.398 6.833 -6.466 1.00 88.94 99 PRO A N 1
ATOM 840 C CA . PRO A 1 99 ? 2.466 7.778 -6.793 1.00 88.94 99 PRO A CA 1
ATOM 841 C C . PRO A 1 99 ? 3.447 7.237 -7.839 1.00 88.94 99 PRO A C 1
ATOM 843 O O . PRO A 1 99 ? 4.273 7.987 -8.348 1.00 88.94 99 PRO A O 1
ATOM 846 N N . TYR A 1 100 ? 3.379 5.944 -8.172 1.00 89.06 100 TYR A N 1
ATOM 847 C CA . TYR A 1 100 ? 4.291 5.336 -9.137 1.00 89.06 100 TYR A CA 1
ATOM 848 C C . TYR A 1 100 ? 4.119 5.929 -10.542 1.00 89.06 100 TYR A C 1
ATOM 850 O O . TYR A 1 100 ? 3.042 6.451 -10.869 1.00 89.06 100 TYR A O 1
ATOM 858 N N . PRO A 1 101 ? 5.145 5.829 -11.403 1.00 93.31 101 PRO A N 1
ATOM 859 C CA . PRO A 1 101 ? 5.021 6.171 -12.811 1.00 93.31 101 PRO A CA 1
ATOM 860 C C . PRO A 1 101 ? 3.814 5.486 -13.463 1.00 93.31 101 PRO A C 1
ATOM 862 O O . PRO A 1 101 ? 3.506 4.321 -13.212 1.00 93.31 101 PRO A O 1
ATOM 865 N N . ALA A 1 102 ? 3.078 6.228 -14.290 1.00 94.38 102 ALA A N 1
ATOM 866 C CA . ALA A 1 102 ? 1.865 5.734 -14.934 1.00 94.38 102 ALA A CA 1
ATOM 867 C C . ALA A 1 102 ? 2.201 4.880 -16.173 1.00 94.38 102 ALA A C 1
ATOM 869 O O . ALA A 1 102 ? 1.804 5.201 -17.296 1.00 94.38 102 ALA A O 1
ATOM 870 N N . ASP A 1 103 ? 2.954 3.798 -15.989 1.00 93.69 103 ASP A N 1
ATOM 871 C CA . ASP A 1 103 ? 3.403 2.916 -17.062 1.00 93.69 103 ASP A CA 1
ATOM 872 C C . ASP A 1 103 ? 3.180 1.416 -16.774 1.00 93.69 103 ASP A C 1
ATOM 874 O O . ASP A 1 103 ? 2.886 1.028 -15.641 1.00 93.69 103 ASP A O 1
ATOM 878 N N . PRO A 1 104 ? 3.253 0.551 -17.808 1.00 95.62 104 PRO A N 1
ATOM 879 C CA . PRO A 1 104 ? 3.033 -0.882 -17.659 1.00 95.62 104 PRO A CA 1
ATOM 880 C C . PRO A 1 104 ? 4.025 -1.603 -16.747 1.00 95.62 104 PRO A C 1
ATOM 882 O O . PRO A 1 104 ? 3.632 -2.606 -16.158 1.00 95.62 104 PRO A O 1
ATOM 885 N N . TYR A 1 105 ? 5.270 -1.135 -16.627 1.00 95.31 105 TYR A N 1
ATOM 886 C CA . TYR A 1 105 ? 6.280 -1.781 -15.789 1.00 95.31 105 TYR A CA 1
ATOM 887 C C . TYR A 1 105 ? 5.949 -1.552 -14.316 1.00 95.31 105 TYR A C 1
ATOM 889 O O . TYR A 1 105 ? 5.848 -2.514 -13.557 1.00 95.31 105 TYR A O 1
ATOM 897 N N . SER A 1 106 ? 5.657 -0.304 -13.935 1.00 95.00 106 SER A N 1
ATOM 898 C CA . SER A 1 106 ? 5.204 0.022 -12.578 1.00 95.00 106 SER A CA 1
ATOM 899 C C . SER A 1 106 ? 3.887 -0.669 -12.212 1.00 95.00 106 SER A C 1
ATOM 901 O O . SER A 1 106 ? 3.726 -1.121 -11.080 1.00 95.00 106 SER A O 1
ATOM 903 N N . LEU A 1 107 ? 2.946 -0.809 -13.156 1.00 96.06 107 LEU A N 1
ATOM 904 C CA . LEU A 1 107 ? 1.738 -1.600 -12.904 1.00 96.06 107 LEU A CA 1
ATOM 905 C C . LEU A 1 107 ? 2.065 -3.088 -12.707 1.00 96.06 107 LEU A C 1
ATOM 907 O O . LEU A 1 107 ? 1.503 -3.720 -11.816 1.00 96.06 107 LEU A O 1
ATOM 911 N N . ALA A 1 108 ? 2.934 -3.665 -13.541 1.00 96.62 108 ALA A N 1
ATOM 912 C CA . ALA A 1 108 ? 3.318 -5.070 -13.427 1.00 96.62 108 ALA A CA 1
ATOM 913 C C . ALA A 1 108 ? 3.981 -5.370 -12.074 1.00 96.62 108 ALA A C 1
ATOM 915 O O . ALA A 1 108 ? 3.665 -6.394 -11.463 1.00 96.62 108 ALA A O 1
ATOM 916 N N . ASP A 1 109 ? 4.840 -4.462 -11.603 1.00 95.25 109 ASP A N 1
ATOM 917 C CA . ASP A 1 109 ? 5.476 -4.548 -10.291 1.00 95.25 109 ASP A CA 1
ATOM 918 C C . ASP A 1 109 ? 4.456 -4.415 -9.153 1.00 95.25 109 ASP A C 1
ATOM 920 O O . ASP A 1 109 ? 4.398 -5.282 -8.284 1.00 95.25 109 ASP A O 1
ATOM 924 N N . LEU A 1 110 ? 3.547 -3.432 -9.210 1.00 95.50 110 LEU A N 1
ATOM 925 C CA . LEU A 1 110 ? 2.457 -3.302 -8.236 1.00 95.50 110 LEU A CA 1
ATOM 926 C C . LEU A 1 110 ? 1.658 -4.609 -8.100 1.00 95.50 110 LEU A C 1
ATOM 928 O O . LEU A 1 110 ? 1.406 -5.081 -6.993 1.00 95.50 110 LEU A O 1
ATOM 932 N N . LEU A 1 111 ? 1.264 -5.211 -9.226 1.00 97.00 111 LEU A N 1
ATOM 933 C CA . LEU A 1 111 ? 0.515 -6.472 -9.230 1.00 97.00 111 LEU A CA 1
ATOM 934 C C . LEU A 1 111 ? 1.330 -7.625 -8.636 1.00 97.00 111 LEU A C 1
ATOM 936 O O . LEU A 1 111 ? 0.769 -8.489 -7.962 1.00 97.00 111 LEU A O 1
ATOM 940 N N . HIS A 1 112 ? 2.642 -7.647 -8.877 1.00 95.50 112 HIS A N 1
ATOM 941 C CA . HIS A 1 112 ? 3.535 -8.618 -8.259 1.00 95.50 112 HIS A CA 1
ATOM 942 C C . HIS A 1 112 ? 3.606 -8.423 -6.738 1.00 95.50 112 HIS A C 1
ATOM 944 O O . HIS A 1 112 ? 3.395 -9.392 -6.012 1.00 95.50 112 HIS A O 1
ATOM 950 N N . GLN A 1 113 ? 3.799 -7.191 -6.254 1.00 91.75 113 GLN A N 1
ATOM 951 C CA . GLN A 1 113 ? 3.848 -6.863 -4.824 1.00 91.75 113 GLN A CA 1
ATOM 952 C C . GLN A 1 113 ? 2.563 -7.248 -4.078 1.00 91.75 113 GLN A C 1
ATOM 954 O O . GLN A 1 113 ? 2.628 -7.745 -2.952 1.00 91.75 113 GLN A O 1
ATOM 959 N N . ILE A 1 114 ? 1.403 -7.066 -4.714 1.00 93.69 114 ILE A N 1
ATOM 960 C CA . ILE A 1 114 ? 0.107 -7.494 -4.170 1.00 93.69 114 ILE A CA 1
ATOM 961 C C . ILE A 1 114 ? 0.036 -9.017 -4.084 1.00 93.69 114 ILE A C 1
ATOM 963 O O . ILE A 1 114 ? -0.349 -9.561 -3.053 1.00 93.69 114 ILE A O 1
ATOM 967 N N . ARG A 1 115 ? 0.460 -9.720 -5.141 1.00 93.38 115 ARG A N 1
ATOM 968 C CA . ARG A 1 115 ? 0.463 -11.189 -5.172 1.00 93.38 115 ARG A CA 1
ATOM 969 C C . ARG A 1 115 ? 1.334 -11.795 -4.071 1.00 93.38 115 ARG A C 1
ATOM 971 O O . ARG A 1 115 ? 0.937 -12.786 -3.475 1.00 93.38 115 ARG A O 1
ATOM 978 N N . ILE A 1 116 ? 2.501 -11.211 -3.798 1.00 91.31 116 ILE A N 1
ATOM 979 C CA . ILE A 1 116 ? 3.404 -11.675 -2.729 1.00 91.31 116 ILE A CA 1
ATOM 980 C C . ILE A 1 116 ? 3.027 -11.127 -1.341 1.00 91.31 116 ILE A C 1
ATOM 982 O O . ILE A 1 116 ? 3.781 -11.304 -0.388 1.00 91.31 116 ILE A O 1
ATOM 986 N N . GLY A 1 117 ? 1.893 -10.427 -1.217 1.00 86.12 117 GLY A N 1
ATOM 987 C CA . GLY A 1 117 ? 1.380 -9.912 0.054 1.00 86.12 117 GLY A CA 1
ATOM 988 C C . GLY A 1 117 ? 2.171 -8.745 0.653 1.00 86.12 117 GLY A C 1
ATOM 989 O O . GLY A 1 117 ? 1.909 -8.362 1.792 1.00 86.12 117 GLY A O 1
ATOM 990 N N . LYS A 1 118 ? 3.121 -8.154 -0.086 1.00 79.88 118 LYS A N 1
ATOM 991 C CA . LYS A 1 118 ? 3.862 -6.961 0.363 1.00 79.88 118 LYS A CA 1
ATOM 992 C C . LYS A 1 118 ? 3.005 -5.699 0.330 1.00 79.88 118 LYS A C 1
ATOM 994 O O . LYS A 1 118 ? 3.286 -4.756 1.065 1.00 79.88 118 LYS A O 1
ATOM 999 N N . LEU A 1 119 ? 1.976 -5.676 -0.516 1.00 87.38 119 LEU A N 1
ATOM 1000 C CA . LEU A 1 119 ? 1.105 -4.524 -0.696 1.00 87.38 119 LEU A CA 1
ATOM 1001 C C . LEU A 1 119 ? -0.364 -4.919 -0.569 1.00 87.38 119 LEU A C 1
ATOM 1003 O O . LEU A 1 119 ? -0.843 -5.798 -1.279 1.00 87.38 119 LEU A O 1
ATOM 1007 N N . ASP A 1 120 ? -1.081 -4.216 0.305 1.00 86.56 120 ASP A N 1
ATOM 1008 C CA . ASP A 1 120 ? -2.531 -4.326 0.436 1.00 86.56 120 ASP A CA 1
ATOM 1009 C C . ASP A 1 120 ? -3.213 -3.263 -0.452 1.00 86.56 120 ASP A C 1
ATOM 1011 O O . ASP A 1 120 ? -3.051 -2.064 -0.197 1.00 86.56 120 ASP A O 1
ATOM 1015 N N . PRO A 1 121 ? -3.962 -3.654 -1.503 1.00 88.06 121 PRO A N 1
ATOM 1016 C CA . PRO A 1 121 ? -4.653 -2.704 -2.371 1.00 88.06 121 PRO A CA 1
ATOM 1017 C C . PRO A 1 121 ? -5.795 -1.948 -1.677 1.00 88.06 121 PRO A C 1
ATOM 1019 O O . PRO A 1 121 ? -6.162 -0.871 -2.147 1.00 88.06 121 PRO A O 1
ATOM 1022 N N . GLU A 1 122 ? -6.356 -2.469 -0.582 1.00 85.81 122 GLU A N 1
ATOM 1023 C CA . GLU A 1 122 ? -7.361 -1.760 0.224 1.00 85.81 122 GLU A CA 1
ATOM 1024 C C . GLU A 1 122 ? -6.717 -0.714 1.131 1.00 85.81 122 GLU A C 1
ATOM 1026 O O . GLU A 1 122 ? -7.297 0.335 1.414 1.00 85.81 122 GLU A O 1
ATOM 1031 N N . ARG A 1 123 ? -5.483 -0.978 1.565 1.00 81.50 123 ARG A N 1
ATOM 1032 C CA . ARG A 1 123 ? -4.756 -0.129 2.503 1.00 81.50 123 ARG A CA 1
ATOM 1033 C C . ARG A 1 123 ? -3.360 0.219 1.981 1.00 81.50 123 ARG A C 1
ATOM 1035 O O . ARG A 1 123 ? -2.360 -0.117 2.618 1.00 81.50 123 ARG A O 1
ATOM 1042 N N . PRO A 1 124 ? -3.269 0.918 0.833 1.00 85.38 124 PRO A N 1
ATOM 1043 C CA . PRO A 1 124 ? -1.989 1.180 0.201 1.00 85.38 124 PRO A CA 1
ATOM 1044 C C . PRO A 1 124 ? -1.112 2.084 1.080 1.00 85.38 124 PRO A C 1
ATOM 1046 O O . PRO A 1 124 ? -1.639 3.002 1.720 1.00 85.38 124 PRO A O 1
ATOM 1049 N N . PRO A 1 125 ? 0.217 1.876 1.081 1.00 77.88 125 PRO A N 1
ATOM 1050 C CA . PRO A 1 125 ? 1.137 2.554 1.997 1.00 77.88 125 PRO A CA 1
ATOM 1051 C C . PRO A 1 125 ? 1.292 4.057 1.726 1.00 77.88 125 PRO A C 1
ATOM 1053 O O . PRO A 1 125 ? 1.651 4.806 2.625 1.00 77.88 125 PRO A O 1
ATOM 1056 N N . TRP A 1 126 ? 0.996 4.519 0.508 1.00 82.81 126 TRP A N 1
ATOM 1057 C CA . TRP A 1 126 ? 1.051 5.942 0.139 1.00 82.81 126 TRP A CA 1
ATOM 1058 C C . TRP A 1 126 ? -0.207 6.732 0.514 1.00 82.81 126 TRP A C 1
ATOM 1060 O O . TRP A 1 126 ? -0.261 7.938 0.287 1.00 82.81 126 TRP A O 1
ATOM 1070 N N . LYS A 1 127 ? -1.240 6.076 1.053 1.00 79.75 127 LYS A N 1
ATOM 1071 C CA . LYS A 1 127 ? -2.378 6.776 1.649 1.00 79.75 127 LYS A CA 1
ATOM 1072 C C . LYS A 1 127 ? -2.151 6.880 3.145 1.00 79.75 127 LYS A C 1
ATOM 1074 O O . LYS A 1 127 ? -1.833 5.890 3.799 1.00 79.75 127 LYS A O 1
ATOM 1079 N N . TYR A 1 128 ? -2.340 8.076 3.690 1.00 71.75 128 TYR A N 1
ATOM 1080 C CA . TYR A 1 128 ? -2.354 8.243 5.132 1.00 71.75 128 TYR A CA 1
ATOM 1081 C C . TYR A 1 128 ? -3.572 7.519 5.706 1.00 71.75 128 TYR A C 1
ATOM 1083 O O . TYR A 1 128 ? -4.715 7.826 5.371 1.00 71.75 128 TYR A O 1
ATOM 1091 N N . HIS A 1 129 ? -3.316 6.561 6.589 1.00 67.38 129 HIS A N 1
ATOM 1092 C CA . HIS A 1 129 ? -4.346 5.897 7.373 1.00 67.38 129 HIS A CA 1
ATOM 1093 C C . HIS A 1 129 ? -4.164 6.355 8.809 1.00 67.38 129 HIS A C 1
ATOM 1095 O O . HIS A 1 129 ? -3.244 5.878 9.476 1.00 67.38 129 HIS A O 1
ATOM 1101 N N . ALA A 1 130 ? -5.019 7.268 9.279 1.00 60.44 130 ALA A N 1
ATOM 1102 C CA . ALA A 1 130 ? -5.024 7.668 10.683 1.00 60.44 130 ALA A CA 1
ATOM 1103 C C . ALA A 1 130 ? -5.014 6.403 11.548 1.00 60.44 130 ALA A C 1
ATOM 1105 O O . ALA A 1 130 ? -5.870 5.524 11.369 1.00 60.44 130 ALA A O 1
ATOM 1106 N N . ARG A 1 131 ? -4.014 6.271 12.431 1.00 55.88 131 ARG A N 1
ATOM 1107 C CA . ARG A 1 131 ? -3.955 5.134 13.351 1.00 55.88 131 ARG A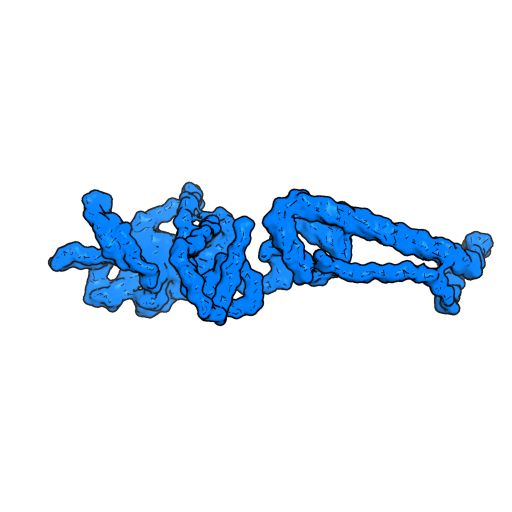 CA 1
ATOM 1108 C C . ARG A 1 131 ? -5.257 5.153 14.152 1.00 55.88 131 ARG A C 1
ATOM 1110 O O . ARG A 1 131 ? -5.535 6.166 14.789 1.00 55.88 131 ARG A O 1
ATOM 1117 N N . PRO A 1 132 ? -6.079 4.091 14.099 1.00 57.78 132 PRO A N 1
ATOM 1118 C CA . PRO A 1 132 ? -7.262 4.026 14.935 1.00 57.78 132 PRO A CA 1
ATOM 1119 C C . PRO A 1 132 ? -6.789 4.032 16.387 1.00 57.78 132 PRO A C 1
ATOM 1121 O O . PRO A 1 132 ? -6.221 3.045 16.852 1.00 57.78 132 PRO A O 1
ATOM 1124 N N . GLN A 1 133 ? -6.970 5.147 17.084 1.00 57.62 133 GLN A N 1
ATOM 1125 C CA . GLN A 1 133 ? -6.793 5.202 18.524 1.00 57.62 133 GLN A CA 1
ATOM 1126 C C . GLN A 1 133 ? -8.148 4.874 19.132 1.00 57.62 133 GLN A C 1
ATOM 1128 O O . GLN A 1 133 ? -9.141 5.547 18.846 1.00 57.62 133 GLN A O 1
ATOM 1133 N N . ALA A 1 134 ? -8.208 3.788 19.898 1.00 62.41 134 ALA A N 1
ATOM 1134 C CA . ALA A 1 134 ? -9.420 3.461 20.620 1.00 62.41 134 ALA A CA 1
ATOM 1135 C C . ALA A 1 134 ? -9.707 4.621 21.574 1.00 62.41 134 ALA A C 1
ATOM 1137 O O . ALA A 1 134 ? -8.795 5.114 22.243 1.00 62.41 134 ALA A O 1
ATOM 1138 N N . ARG A 1 135 ? -10.962 5.068 21.629 1.00 67.31 135 ARG A N 1
ATOM 1139 C CA . ARG A 1 135 ? -11.371 6.016 22.657 1.00 67.31 135 ARG A CA 1
ATOM 1140 C C . ARG A 1 135 ? -11.313 5.276 23.987 1.00 67.31 135 ARG A C 1
ATOM 1142 O O . ARG A 1 135 ? -12.148 4.413 24.246 1.00 67.31 135 ARG A O 1
ATOM 1149 N N . ILE A 1 136 ? -10.272 5.566 24.751 1.00 80.00 136 ILE A N 1
ATOM 1150 C CA . ILE A 1 136 ? -10.009 4.991 26.063 1.00 80.00 136 ILE A CA 1
ATOM 1151 C C . ILE A 1 136 ? -10.319 6.068 27.091 1.00 80.00 136 ILE A C 1
ATOM 1153 O O . ILE A 1 136 ? -9.853 7.200 26.961 1.00 80.00 136 ILE A O 1
ATOM 1157 N N . THR A 1 137 ? -11.079 5.699 28.112 1.00 83.50 137 THR A N 1
ATOM 1158 C CA . THR A 1 137 ? -11.272 6.511 29.310 1.00 83.50 137 THR A CA 1
ATOM 1159 C C . THR A 1 137 ? -10.492 5.821 30.422 1.00 83.50 137 THR A C 1
ATOM 1161 O O . THR A 1 137 ? -11.040 4.979 31.120 1.00 83.50 137 THR A O 1
ATOM 1164 N N . ALA A 1 138 ? -9.184 6.086 30.512 1.00 76.31 138 ALA A N 1
ATOM 1165 C CA . ALA A 1 138 ? -8.288 5.350 31.414 1.00 76.31 138 ALA A CA 1
ATOM 1166 C C . ALA A 1 138 ? -8.544 5.672 32.896 1.00 76.31 138 ALA A C 1
ATOM 1168 O O . ALA A 1 138 ? -8.450 4.793 33.746 1.00 76.31 138 ALA A O 1
ATOM 1169 N N . SER A 1 139 ? -8.919 6.922 33.185 1.00 85.88 139 SER A N 1
ATOM 1170 C CA . SER A 1 139 ? -9.174 7.415 34.543 1.00 85.88 139 SER A CA 1
ATOM 1171 C C . SER A 1 139 ? -10.501 8.182 34.594 1.00 85.88 139 SER A C 1
ATOM 1173 O O . SER A 1 139 ? -10.490 9.404 34.720 1.00 85.88 139 SER A O 1
ATOM 1175 N N . PRO A 1 140 ? -11.647 7.501 34.418 1.00 89.94 140 PRO A N 1
ATOM 1176 C CA . PRO A 1 140 ? -12.955 8.144 34.483 1.00 89.94 140 PRO A CA 1
ATOM 1177 C C . PRO A 1 140 ? -13.241 8.670 35.891 1.00 89.94 140 PRO A C 1
ATOM 1179 O O . PRO A 1 140 ? -13.063 7.948 36.872 1.00 89.94 140 PRO A O 1
ATOM 1182 N N . ALA A 1 141 ? -13.761 9.892 35.986 1.00 90.94 141 ALA A N 1
ATOM 1183 C CA . ALA A 1 141 ? -14.245 10.457 37.242 1.00 90.94 141 ALA A CA 1
ATOM 1184 C C . ALA A 1 141 ? -15.681 10.006 37.566 1.00 90.94 141 ALA A C 1
ATOM 1186 O O . ALA A 1 141 ? -16.098 10.046 38.720 1.00 90.94 141 ALA A O 1
ATOM 1187 N N . SER A 1 142 ? -16.452 9.576 36.558 1.00 93.31 142 SER A N 1
ATOM 1188 C CA . SER A 1 142 ? -17.846 9.149 36.733 1.00 93.31 142 SER A CA 1
ATOM 1189 C C . SER A 1 142 ? -18.240 7.975 35.837 1.00 93.31 142 SER A C 1
ATOM 1191 O O . SER A 1 142 ? -17.644 7.728 34.783 1.00 93.31 142 SER A O 1
ATOM 1193 N N . PHE A 1 143 ? -19.311 7.272 36.219 1.00 92.12 143 PHE A N 1
ATOM 1194 C CA . PHE A 1 143 ? -19.851 6.169 35.422 1.00 92.12 143 PHE A CA 1
ATOM 1195 C C . PHE A 1 143 ? -20.275 6.620 34.016 1.00 92.12 143 PHE A C 1
ATOM 1197 O O . PHE A 1 143 ? -19.968 5.949 33.036 1.00 92.12 143 PHE A O 1
ATOM 1204 N N . ALA A 1 144 ? -20.920 7.784 33.889 1.00 89.50 144 ALA A N 1
ATOM 1205 C CA . ALA A 1 144 ? -21.394 8.313 32.604 1.00 89.50 144 ALA A CA 1
ATOM 1206 C C . ALA A 1 144 ? -20.260 8.767 31.658 1.00 89.50 144 ALA A C 1
ATOM 1208 O O . ALA A 1 144 ? -20.468 8.903 30.440 1.00 89.50 144 ALA A O 1
ATOM 1209 N N . GLU A 1 145 ? -19.073 9.026 32.212 1.00 89.00 145 GLU A N 1
ATOM 1210 C CA . GLU A 1 145 ? -17.846 9.299 31.465 1.00 89.00 145 GLU A CA 1
ATOM 1211 C C . GLU A 1 145 ? -17.200 8.002 30.960 1.00 89.00 145 GLU A C 1
ATOM 1213 O O . GLU A 1 145 ? -16.811 7.917 29.792 1.00 89.00 145 GLU A O 1
ATOM 1218 N N . ALA A 1 146 ? -17.139 6.979 31.818 1.00 89.19 146 ALA A N 1
ATOM 1219 C CA . ALA A 1 146 ? -16.586 5.667 31.491 1.00 89.19 146 ALA A CA 1
ATOM 1220 C C . ALA A 1 146 ? -17.465 4.872 30.512 1.00 89.19 146 ALA A C 1
ATOM 1222 O O . ALA A 1 146 ? -16.962 4.223 29.590 1.00 89.19 146 ALA A O 1
ATOM 1223 N N . PHE A 1 147 ? -18.782 4.919 30.714 1.00 90.56 147 PHE A N 1
ATOM 1224 C CA . PHE A 1 147 ? -19.741 4.012 30.102 1.00 90.56 147 PHE A CA 1
ATOM 1225 C C . PHE A 1 147 ? -20.908 4.770 29.472 1.00 90.56 147 PHE A C 1
ATOM 1227 O O . PHE A 1 147 ? -21.576 5.598 30.093 1.00 90.56 147 PHE A O 1
ATOM 1234 N N . LYS A 1 148 ? -21.191 4.461 28.204 1.00 88.31 148 LYS A N 1
ATOM 1235 C CA . LYS A 1 148 ? -22.365 4.970 27.490 1.00 88.31 148 LYS A CA 1
ATOM 1236 C C . LYS A 1 148 ? -23.448 3.910 27.441 1.00 88.31 148 LYS A C 1
ATOM 1238 O O . LYS A 1 148 ? -23.178 2.772 27.065 1.00 88.31 148 LYS A O 1
ATOM 1243 N N . ARG A 1 149 ? -24.677 4.301 27.785 1.00 88.06 149 ARG A N 1
ATOM 1244 C CA . ARG A 1 149 ? -25.859 3.453 27.622 1.00 88.06 149 ARG A CA 1
ATOM 1245 C C . ARG A 1 149 ? -26.102 3.234 26.132 1.00 88.06 149 ARG A C 1
ATOM 1247 O O . ARG A 1 149 ? -26.224 4.200 25.382 1.00 88.06 149 ARG A O 1
ATOM 1254 N N . ILE A 1 150 ? -26.134 1.975 25.714 1.00 81.94 150 ILE A N 1
ATOM 1255 C CA . ILE A 1 150 ? -26.317 1.573 24.312 1.00 81.94 150 ILE A CA 1
ATOM 1256 C C . ILE A 1 150 ? -27.690 0.958 24.044 1.00 81.94 150 ILE A C 1
ATOM 1258 O O . ILE A 1 150 ? -28.082 0.858 22.885 1.00 81.94 150 ILE A O 1
ATOM 1262 N N . GLY A 1 151 ? -28.437 0.585 25.087 1.00 83.50 151 GLY A N 1
ATOM 1263 C CA . GLY A 1 151 ? -29.791 0.067 24.931 1.00 83.50 151 GLY A CA 1
ATOM 1264 C C . GLY A 1 151 ? -30.307 -0.659 26.166 1.00 83.50 151 GLY A C 1
ATOM 1265 O O . GLY A 1 151 ? -29.888 -0.379 27.293 1.00 83.50 151 GLY A O 1
ATOM 1266 N N . GLN A 1 152 ? -31.229 -1.586 25.924 1.00 86.56 152 GLN A N 1
ATOM 1267 C CA . GLN A 1 152 ? -31.753 -2.545 26.891 1.00 86.56 152 GLN A CA 1
ATOM 1268 C C . GLN A 1 152 ? -31.580 -3.955 26.333 1.00 86.56 152 GLN A C 1
ATOM 1270 O O . GLN A 1 152 ? -31.553 -4.150 25.115 1.00 86.56 152 GLN A O 1
ATOM 1275 N N . ARG A 1 153 ? -31.414 -4.927 27.224 1.00 79.88 153 ARG A N 1
ATOM 1276 C CA . ARG A 1 153 ? -31.256 -6.329 26.865 1.00 79.88 153 ARG A CA 1
ATOM 1277 C C . ARG A 1 153 ? -32.004 -7.208 27.856 1.00 79.88 153 ARG A C 1
ATOM 1279 O O . ARG A 1 153 ? -31.838 -7.063 29.060 1.00 79.88 153 ARG A O 1
ATOM 1286 N N . ARG A 1 154 ? -32.705 -8.204 27.321 1.00 83.62 154 ARG A N 1
ATOM 1287 C CA . ARG A 1 154 ? -33.224 -9.350 28.068 1.00 83.62 154 ARG A CA 1
ATOM 1288 C C . ARG A 1 154 ? -32.077 -10.241 28.529 1.00 83.62 154 ARG A C 1
ATOM 1290 O O . ARG A 1 154 ? -31.400 -10.856 27.702 1.00 83.62 154 ARG A O 1
ATOM 1297 N N . VAL A 1 155 ? -31.828 -10.263 29.832 1.00 79.50 155 VAL A N 1
ATOM 1298 C CA . VAL A 1 155 ? -30.746 -11.019 30.466 1.00 79.50 155 VAL A CA 1
ATOM 1299 C C . VAL A 1 155 ? -31.340 -11.934 31.523 1.00 79.50 155 VAL A C 1
ATOM 1301 O O . VAL A 1 155 ? -32.196 -11.530 32.301 1.00 79.50 155 VAL A O 1
ATOM 1304 N N . GLU A 1 156 ? -30.877 -13.175 31.540 1.00 79.19 156 GLU A N 1
ATOM 1305 C CA . GLU A 1 156 ? -31.110 -14.099 32.641 1.00 79.19 156 GLU A CA 1
ATOM 1306 C C . GLU A 1 156 ? -30.115 -13.757 33.771 1.00 79.19 156 GLU A C 1
ATOM 1308 O O . GLU A 1 156 ? -28.902 -13.860 33.557 1.00 79.19 156 GLU A O 1
ATOM 1313 N N . PRO A 1 157 ? -30.580 -13.265 34.936 1.00 72.69 157 PRO A N 1
ATOM 1314 C CA . PRO A 1 157 ? -29.694 -12.762 35.989 1.00 72.69 157 PRO A CA 1
ATOM 1315 C C . PRO A 1 157 ? -28.888 -13.878 36.666 1.00 72.69 157 PRO A C 1
ATOM 1317 O O . PRO A 1 157 ? -27.758 -13.653 37.088 1.00 72.69 157 PRO A O 1
ATOM 1320 N N . ALA A 1 158 ? -29.440 -15.087 36.743 1.00 70.69 158 ALA A N 1
ATOM 1321 C CA . ALA A 1 158 ? -28.734 -16.302 37.132 1.00 70.69 158 ALA A CA 1
ATOM 1322 C C . ALA A 1 158 ? -29.421 -17.509 36.473 1.00 70.69 158 ALA A C 1
ATOM 1324 O O . ALA A 1 158 ? -30.615 -17.407 36.186 1.00 70.69 158 ALA A O 1
ATOM 1325 N N . PRO A 1 159 ? -28.712 -18.633 36.258 1.00 72.19 159 PRO A N 1
ATOM 1326 C CA . PRO A 1 159 ? -29.305 -19.827 35.661 1.00 72.19 159 PRO A CA 1
ATOM 1327 C C . PRO A 1 159 ? -30.602 -20.242 36.371 1.00 72.19 159 PRO A C 1
ATOM 1329 O O . PRO A 1 159 ? -30.604 -20.456 37.582 1.00 72.19 159 PRO A O 1
ATOM 1332 N N . GLY A 1 160 ? -31.698 -20.345 35.620 1.00 72.56 160 GLY A N 1
ATOM 1333 C CA . GLY A 1 160 ? -33.027 -20.713 36.112 1.00 72.56 160 GLY A CA 1
ATOM 1334 C C . GLY A 1 160 ? -33.886 -19.554 36.632 1.00 72.56 160 GLY A C 1
ATOM 1335 O O . GLY A 1 160 ? -35.029 -19.793 37.019 1.00 72.56 160 GLY A O 1
ATOM 1336 N N . LEU A 1 161 ? -33.389 -18.310 36.641 1.00 76.25 161 LEU A N 1
ATOM 1337 C CA . LEU A 1 161 ? -34.184 -17.134 37.016 1.00 76.25 161 LEU A CA 1
ATOM 1338 C C . LEU A 1 161 ? -34.941 -16.539 35.819 1.00 76.25 161 LEU A C 1
ATOM 1340 O O . LEU A 1 161 ? -34.486 -16.637 34.677 1.00 76.25 161 LEU A O 1
ATOM 1344 N N . PRO A 1 162 ? -36.091 -15.876 36.053 1.00 80.88 162 PRO A N 1
ATOM 1345 C CA . PRO A 1 162 ? -36.831 -15.228 34.982 1.00 80.88 162 PRO A CA 1
ATOM 1346 C C . PRO A 1 162 ? -35.980 -14.152 34.307 1.00 80.88 162 PRO A C 1
ATOM 1348 O O . PRO A 1 162 ? -35.263 -13.384 34.949 1.00 80.88 162 PRO A O 1
ATOM 1351 N N . VAL A 1 163 ? -36.090 -14.093 32.983 1.00 83.25 163 VAL A N 1
ATOM 1352 C CA . VAL A 1 163 ? -35.386 -13.116 32.155 1.00 83.25 163 VAL A CA 1
ATOM 1353 C C . VAL A 1 163 ? -35.874 -11.708 32.485 1.00 83.25 163 VAL A C 1
ATOM 1355 O O . VAL A 1 163 ? -37.070 -11.423 32.404 1.00 83.25 163 VAL A O 1
ATOM 1358 N N . VAL A 1 164 ? -34.936 -10.814 32.789 1.00 85.31 164 VAL A N 1
ATOM 1359 C CA . VAL A 1 164 ? -35.209 -9.412 33.118 1.00 85.31 164 VAL A CA 1
ATOM 1360 C C . VAL A 1 164 ? -34.689 -8.467 32.045 1.00 85.31 164 VAL A C 1
ATOM 1362 O O . VAL A 1 164 ? -33.719 -8.759 31.347 1.00 85.31 164 VAL A O 1
ATOM 1365 N N . GLU A 1 165 ? -35.327 -7.307 31.921 1.00 87.62 165 GLU A N 1
ATOM 1366 C CA . GLU A 1 165 ? -34.814 -6.205 31.107 1.00 87.62 165 GLU A CA 1
ATOM 1367 C C . GLU A 1 165 ? -33.703 -5.472 31.870 1.00 87.62 165 GLU A C 1
ATOM 1369 O O . GLU A 1 165 ? -33.947 -4.834 32.893 1.00 87.62 165 GLU A O 1
ATOM 1374 N N . ALA A 1 166 ? -32.476 -5.555 31.361 1.00 87.69 166 ALA A N 1
ATOM 1375 C CA . ALA A 1 166 ? -31.297 -4.896 31.908 1.00 87.69 166 ALA A CA 1
ATOM 1376 C C . ALA A 1 166 ? -30.887 -3.709 31.031 1.00 87.69 166 ALA A C 1
ATOM 1378 O O . ALA A 1 166 ? -30.918 -3.787 29.799 1.00 87.69 166 ALA A O 1
ATOM 1379 N N . SER A 1 167 ? -30.446 -2.608 31.643 1.00 89.94 167 SER A N 1
ATOM 1380 C CA . SER A 1 167 ? -29.855 -1.505 30.873 1.00 89.94 167 SER A CA 1
ATOM 1381 C C . SER A 1 167 ? -28.448 -1.883 30.430 1.00 89.94 167 SER A C 1
ATOM 1383 O O . SER A 1 167 ? -27.611 -2.245 31.254 1.00 89.94 167 SER A O 1
ATOM 1385 N N . GLN A 1 168 ? -28.176 -1.774 29.132 1.00 89.50 168 GLN A N 1
ATOM 1386 C CA . GLN A 1 168 ? -26.890 -2.147 28.563 1.00 89.50 168 GLN A CA 1
ATOM 1387 C C . GLN A 1 168 ? -25.994 -0.924 28.373 1.00 89.50 168 GLN A C 1
ATOM 1389 O O . GLN A 1 168 ? -26.401 0.081 27.781 1.00 89.50 168 GLN A O 1
ATOM 1394 N N . TYR A 1 169 ? -24.743 -1.046 28.802 1.00 90.06 169 TYR A N 1
ATOM 1395 C CA . TYR A 1 169 ? -23.711 -0.028 28.684 1.00 90.06 169 TYR A CA 1
ATOM 1396 C C . TYR A 1 169 ? -22.464 -0.568 27.980 1.00 90.06 169 TYR A C 1
ATOM 1398 O O . TYR A 1 169 ? -22.189 -1.768 27.981 1.00 90.06 169 TYR A O 1
ATOM 1406 N N . CYS A 1 170 ? -21.698 0.338 27.377 1.00 86.00 170 CYS A N 1
ATOM 1407 C CA . CYS A 1 170 ? -20.437 0.046 26.706 1.00 86.00 170 CYS A CA 1
ATOM 1408 C C . CYS A 1 170 ? -19.376 1.083 27.084 1.00 86.00 170 CYS A C 1
ATOM 1410 O O . CYS A 1 170 ? -19.657 2.283 27.096 1.00 86.00 170 CYS A O 1
ATOM 1412 N N . GLY A 1 171 ? -18.146 0.627 27.321 1.00 86.31 171 GLY A N 1
ATOM 1413 C CA . GLY A 1 171 ? -16.995 1.478 27.630 1.00 86.31 171 GLY A CA 1
ATOM 1414 C C . GLY A 1 171 ? -15.667 0.817 27.268 1.00 86.31 171 GLY A C 1
ATOM 1415 O O . GLY A 1 171 ? -15.636 -0.324 26.808 1.00 86.31 171 GLY A O 1
ATOM 1416 N N . ASN A 1 172 ? -14.567 1.547 27.443 1.00 86.25 172 ASN A N 1
ATOM 1417 C CA . ASN A 1 172 ? -13.212 1.032 27.248 1.00 86.25 172 ASN A CA 1
ATOM 1418 C C . ASN A 1 172 ? -12.250 1.722 28.224 1.00 86.25 172 ASN A C 1
ATOM 1420 O O . ASN A 1 172 ? -11.955 2.907 28.069 1.00 86.25 172 ASN A O 1
ATOM 1424 N N . LEU A 1 173 ? -11.758 0.959 29.201 1.00 85.69 173 LEU A N 1
ATOM 1425 C CA . LEU A 1 173 ? -10.828 1.428 30.235 1.00 85.69 173 LEU A CA 1
ATOM 1426 C C . LEU A 1 173 ? -9.348 1.256 29.840 1.00 85.69 173 LEU A C 1
ATOM 1428 O O . LEU A 1 173 ? -8.460 1.635 30.591 1.00 85.69 173 LEU A O 1
ATOM 1432 N N . GLY A 1 174 ? -9.062 0.717 28.648 1.00 76.56 174 GLY A N 1
ATOM 1433 C CA . GLY A 1 174 ? -7.705 0.582 28.101 1.00 76.56 174 GLY A CA 1
ATOM 1434 C C . GLY A 1 174 ? -7.350 -0.838 27.667 1.00 76.56 174 GLY A C 1
ATOM 1435 O O . GLY A 1 174 ? -6.619 -1.011 26.695 1.00 76.56 174 GLY A O 1
ATOM 1436 N N . ASN A 1 175 ? -7.931 -1.849 28.317 1.00 73.88 175 ASN A N 1
ATOM 1437 C CA . ASN A 1 175 ? -7.660 -3.266 28.040 1.00 73.88 175 ASN A CA 1
ATOM 1438 C C . ASN A 1 175 ? -8.557 -3.874 26.946 1.00 73.88 175 ASN A C 1
ATOM 1440 O O . ASN A 1 175 ? -8.326 -4.997 26.495 1.00 73.88 175 ASN A O 1
ATOM 1444 N N . GLY A 1 176 ? -9.577 -3.141 26.494 1.00 72.06 176 GLY A N 1
ATOM 1445 C CA . GLY A 1 176 ? -10.540 -3.608 25.504 1.00 72.06 176 GLY A CA 1
ATOM 1446 C C . GLY A 1 176 ? -11.944 -3.060 25.749 1.00 72.06 176 GLY A C 1
ATOM 1447 O O . GLY A 1 176 ? -12.196 -2.332 26.706 1.00 72.06 176 GLY A O 1
ATOM 1448 N N . ILE A 1 177 ? -12.873 -3.407 24.855 1.00 80.44 177 ILE A N 1
ATOM 1449 C CA . ILE A 1 177 ? -14.284 -3.033 25.010 1.00 80.44 177 ILE A CA 1
ATOM 1450 C C . ILE A 1 177 ? -14.895 -3.855 26.142 1.00 80.44 177 ILE A C 1
ATOM 1452 O O . ILE A 1 177 ? -14.780 -5.083 26.156 1.00 80.44 177 ILE A O 1
ATOM 1456 N N . LEU A 1 178 ? -15.593 -3.163 27.033 1.00 84.56 178 LEU A N 1
ATOM 1457 C CA . LEU A 1 178 ? -16.387 -3.736 28.104 1.00 84.56 178 LEU A CA 1
ATOM 1458 C C . LEU A 1 178 ? -17.868 -3.505 27.822 1.00 84.56 178 LEU A C 1
ATOM 1460 O O . LEU A 1 178 ? -18.274 -2.396 27.462 1.00 84.56 178 LEU A O 1
ATOM 1464 N N . PHE A 1 179 ? -18.663 -4.551 28.020 1.00 87.38 179 PHE A N 1
ATOM 1465 C CA . PHE A 1 179 ? -20.119 -4.492 28.011 1.00 87.38 179 PHE A CA 1
ATOM 1466 C C . PHE A 1 179 ? -20.629 -4.754 29.418 1.00 87.38 179 PHE A C 1
ATOM 1468 O O . PHE A 1 179 ? -20.220 -5.728 30.049 1.00 87.38 179 PHE A O 1
ATOM 1475 N N . LEU A 1 180 ? -21.504 -3.878 29.899 1.00 90.94 180 LEU A N 1
ATOM 1476 C CA . LEU A 1 180 ? -22.107 -3.994 31.218 1.00 90.94 180 LEU A CA 1
ATOM 1477 C C . LEU A 1 180 ? -23.616 -4.120 31.057 1.00 90.94 180 LEU A C 1
ATOM 1479 O O . LEU A 1 180 ? -24.221 -3.318 30.348 1.00 90.94 180 LEU A O 1
ATOM 1483 N N . ASP A 1 181 ? -24.212 -5.094 31.730 1.00 91.19 181 ASP A N 1
ATOM 1484 C CA . ASP A 1 181 ? -25.661 -5.191 31.872 1.00 91.19 181 ASP A CA 1
ATOM 1485 C C . ASP A 1 181 ? -26.014 -4.829 33.324 1.00 91.19 181 ASP A C 1
ATOM 1487 O O . ASP A 1 181 ? -25.598 -5.519 34.255 1.00 91.19 181 ASP A O 1
ATOM 1491 N N . ALA A 1 182 ? -26.723 -3.716 33.522 1.00 90.75 182 ALA A N 1
ATOM 1492 C CA . ALA A 1 182 ? -27.209 -3.277 34.828 1.00 90.75 182 ALA A CA 1
ATOM 1493 C C . ALA A 1 182 ? -28.563 -3.934 35.102 1.00 90.75 182 ALA A C 1
ATOM 1495 O O . ALA A 1 182 ? -29.575 -3.569 34.487 1.00 90.75 182 ALA A O 1
ATOM 1496 N N . LEU A 1 183 ? -28.555 -4.934 35.978 1.00 87.00 183 LEU A N 1
ATOM 1497 C CA . LEU A 1 183 ? -29.733 -5.687 36.376 1.00 87.00 183 LEU A CA 1
ATOM 1498 C C . LEU A 1 183 ? -30.538 -4.892 37.410 1.00 87.00 183 LEU A C 1
ATOM 1500 O O . LEU A 1 183 ? -29.946 -4.322 38.334 1.00 87.00 183 LEU A O 1
ATOM 1504 N N . PRO A 1 184 ? -31.875 -4.865 37.286 1.00 79.12 184 PRO A N 1
ATOM 1505 C CA . PRO A 1 184 ? -32.721 -4.243 38.291 1.00 79.12 184 PRO A CA 1
ATOM 1506 C C . PRO A 1 184 ? -32.589 -4.973 39.634 1.00 79.12 184 PRO A C 1
ATOM 1508 O O . PRO A 1 184 ? -32.451 -6.196 39.686 1.00 79.12 184 PRO A O 1
ATOM 1511 N N . SER A 1 185 ? -32.654 -4.218 40.731 1.00 73.50 185 SER A N 1
ATOM 1512 C CA . SER A 1 185 ? -32.793 -4.775 42.078 1.00 73.50 185 SER A CA 1
ATOM 1513 C C . SER A 1 185 ? -34.066 -5.621 42.159 1.00 73.50 185 SER A C 1
ATOM 1515 O O . SER A 1 185 ? -35.156 -5.118 41.891 1.00 73.50 185 SER A O 1
ATOM 1517 N N . HIS A 1 186 ? -33.950 -6.892 42.538 1.00 62.31 186 HIS A N 1
ATOM 1518 C CA . HIS A 1 186 ? -35.115 -7.719 42.846 1.00 62.31 186 HIS A CA 1
ATOM 1519 C C . HIS A 1 186 ? -35.521 -7.514 44.310 1.00 62.31 186 HIS A C 1
ATOM 1521 O O . HIS A 1 186 ? -34.772 -7.886 45.210 1.00 62.31 186 HIS A O 1
ATOM 1527 N N . GLY A 1 187 ? -36.708 -6.941 44.531 1.00 56.25 187 GLY A N 1
ATOM 1528 C CA . GLY A 1 187 ? -37.284 -6.725 45.863 1.00 56.25 187 GLY A CA 1
ATOM 1529 C C . GLY A 1 187 ? -36.789 -5.466 46.586 1.00 56.25 187 GLY A C 1
ATOM 1530 O O . GLY A 1 187 ? -35.788 -4.851 46.208 1.00 56.25 187 GLY A O 1
ATOM 1531 N N . ASP A 1 188 ? -37.525 -5.093 47.634 1.00 45.47 188 ASP A N 1
ATOM 1532 C CA . ASP A 1 188 ? -37.258 -3.939 48.497 1.00 45.47 188 ASP A CA 1
ATOM 1533 C C . ASP A 1 188 ? -36.047 -4.261 49.397 1.00 45.47 188 ASP A C 1
ATOM 1535 O O . ASP A 1 188 ? -36.165 -4.933 50.418 1.00 45.47 188 ASP A O 1
ATOM 1539 N N . GLY A 1 189 ? -34.843 -3.926 48.920 1.00 60.12 189 GLY A N 1
ATOM 1540 C CA . GLY A 1 189 ? -33.561 -4.288 49.548 1.00 60.12 189 GLY A CA 1
ATOM 1541 C C . GLY A 1 189 ? -32.564 -5.020 48.638 1.00 60.12 189 GLY A C 1
ATOM 1542 O O . GLY A 1 189 ? -31.446 -5.313 49.061 1.00 60.12 189 GLY A O 1
ATOM 1543 N N . GLY A 1 190 ? -32.921 -5.305 47.380 1.00 69.88 190 GLY A N 1
ATOM 1544 C CA . GLY A 1 190 ? -32.008 -5.937 46.427 1.00 69.88 190 GLY A CA 1
ATOM 1545 C C . GLY A 1 190 ? -30.838 -5.026 46.030 1.00 69.88 190 GLY A C 1
ATOM 1546 O O . GLY A 1 190 ? -31.037 -3.905 45.556 1.00 69.88 190 GLY A O 1
ATOM 1547 N N . VAL A 1 191 ? -29.606 -5.519 46.154 1.00 80.25 191 VAL A N 1
ATOM 1548 C CA . VAL A 1 191 ? -28.400 -4.808 45.698 1.00 80.25 191 VAL A CA 1
ATOM 1549 C C . VAL A 1 191 ? -28.352 -4.822 44.157 1.00 80.25 191 VAL A C 1
ATOM 1551 O O . VAL A 1 191 ? -28.362 -5.911 43.571 1.00 80.25 191 VAL A O 1
ATOM 1554 N N . PRO A 1 192 ? -28.293 -3.660 43.471 1.00 85.50 192 PRO A N 1
ATOM 1555 C CA . PRO A 1 192 ? -28.150 -3.600 42.016 1.00 85.50 192 PRO A CA 1
ATOM 1556 C C . PRO A 1 192 ? -26.935 -4.390 41.566 1.00 85.50 192 PRO A C 1
ATOM 1558 O O . PRO A 1 192 ? -25.862 -4.269 42.157 1.00 85.50 192 PRO A O 1
ATOM 1561 N N . THR A 1 193 ? -27.091 -5.189 40.514 1.00 89.81 193 THR A N 1
ATOM 1562 C CA . THR A 1 193 ? -26.007 -6.046 40.033 1.00 89.81 193 THR A CA 1
ATOM 1563 C C . THR A 1 193 ? -25.594 -5.655 38.620 1.00 89.81 193 THR A C 1
ATOM 1565 O O . THR A 1 193 ? -26.419 -5.588 37.714 1.00 89.81 193 THR A O 1
ATOM 1568 N N . PHE A 1 194 ? -24.301 -5.426 38.416 1.00 91.56 194 PHE A N 1
ATOM 1569 C CA . PHE A 1 194 ? -23.706 -5.155 37.115 1.00 91.56 194 PHE A CA 1
ATOM 1570 C C . PHE A 1 194 ? -22.965 -6.389 36.617 1.00 91.56 194 PHE A C 1
ATOM 1572 O O . PHE A 1 194 ? -21.986 -6.836 37.213 1.00 91.56 194 PHE A O 1
ATOM 1579 N N . HIS A 1 195 ? -23.417 -6.921 35.490 1.00 90.75 195 HIS A N 1
ATOM 1580 C CA . HIS A 1 195 ? -22.769 -8.019 34.789 1.00 90.75 195 HIS A CA 1
ATOM 1581 C C . HIS A 1 195 ? -21.747 -7.480 33.793 1.00 90.75 195 HIS A C 1
ATOM 1583 O O . HIS A 1 195 ? -22.121 -6.862 32.798 1.00 90.75 195 HIS A O 1
ATOM 1589 N N . VAL A 1 196 ? -20.460 -7.721 34.045 1.00 89.00 196 VAL A N 1
ATOM 1590 C CA . VAL A 1 196 ? -19.346 -7.252 33.211 1.00 89.00 196 VAL A CA 1
ATOM 1591 C C . VAL A 1 196 ? -18.894 -8.354 32.258 1.00 89.00 196 VAL A C 1
ATOM 1593 O O . VAL A 1 196 ? -18.619 -9.489 32.659 1.00 89.00 196 VAL A O 1
ATOM 1596 N N . ARG A 1 197 ? -18.793 -7.994 30.978 1.00 84.75 197 ARG A N 1
ATOM 1597 C CA . ARG A 1 197 ? -18.324 -8.838 29.876 1.00 84.75 197 ARG A CA 1
ATOM 1598 C C . ARG A 1 197 ? -17.197 -8.136 29.122 1.00 84.75 197 ARG A C 1
ATOM 1600 O O . ARG A 1 197 ? -17.277 -6.937 28.862 1.00 84.75 197 ARG A O 1
ATOM 1607 N N . GLY A 1 198 ? -16.178 -8.893 28.723 1.00 76.88 198 GLY A N 1
ATOM 1608 C CA . GLY A 1 198 ? -14.980 -8.378 28.048 1.00 76.88 198 GLY A CA 1
ATOM 1609 C C . GLY A 1 198 ? -13.701 -8.566 28.867 1.00 76.88 198 GLY A C 1
ATOM 1610 O O . GLY A 1 198 ? -13.725 -9.109 29.970 1.00 76.88 198 GLY A O 1
ATOM 1611 N N . VAL A 1 199 ? -12.565 -8.147 28.303 1.00 76.44 199 VAL A N 1
ATOM 1612 C CA . VAL A 1 199 ? -11.252 -8.274 28.954 1.00 76.44 199 VAL A CA 1
ATOM 1613 C C . VAL A 1 199 ? -11.118 -7.184 30.015 1.00 76.44 199 VAL A C 1
ATOM 1615 O O . VAL A 1 199 ? -10.908 -6.021 29.684 1.00 76.44 199 VAL A O 1
ATOM 1618 N N . CYS A 1 200 ? -11.258 -7.573 31.280 1.00 79.50 200 CYS A N 1
ATOM 1619 C CA . CYS A 1 200 ? -11.144 -6.704 32.449 1.00 79.50 200 CYS A CA 1
ATOM 1620 C C . CYS A 1 200 ? -10.232 -7.344 33.501 1.00 79.50 200 CYS A C 1
ATOM 1622 O O . CYS A 1 200 ? -10.237 -8.563 33.694 1.00 79.50 200 CYS A O 1
ATOM 1624 N N . THR A 1 201 ? -9.446 -6.503 34.162 1.00 83.81 201 THR A N 1
ATOM 1625 C CA . THR A 1 201 ? -8.639 -6.843 35.337 1.00 83.81 201 THR A CA 1
ATOM 1626 C C . THR A 1 201 ? -9.462 -6.698 36.617 1.00 83.81 201 THR A C 1
ATOM 1628 O O . THR A 1 201 ? -10.517 -6.065 36.616 1.00 83.81 201 THR A O 1
ATOM 1631 N N . ASP A 1 202 ? -8.972 -7.225 37.738 1.00 85.19 202 ASP A N 1
ATOM 1632 C CA . ASP A 1 202 ? -9.641 -7.033 39.033 1.00 85.19 202 ASP A CA 1
ATOM 1633 C C . ASP A 1 202 ? -9.665 -5.549 39.446 1.00 85.19 202 ASP A C 1
ATOM 1635 O O . ASP A 1 202 ? -10.632 -5.081 40.048 1.00 85.19 202 ASP A O 1
ATOM 1639 N N . ALA A 1 203 ? -8.655 -4.774 39.030 1.00 86.69 203 ALA A N 1
ATOM 1640 C CA . ALA A 1 203 ? -8.636 -3.321 39.189 1.00 86.69 203 ALA A CA 1
ATOM 1641 C C . ALA A 1 203 ? -9.752 -2.634 38.380 1.00 86.69 203 ALA A C 1
ATOM 1643 O O . ALA A 1 203 ? -10.389 -1.710 38.890 1.00 86.69 203 ALA A O 1
ATOM 1644 N N . ASP A 1 204 ? -10.032 -3.111 37.160 1.00 88.06 204 ASP A N 1
ATOM 1645 C CA . ASP A 1 204 ? -11.153 -2.624 36.347 1.00 88.06 204 ASP A CA 1
ATOM 1646 C C . ASP A 1 204 ? -12.495 -2.927 37.035 1.00 88.06 204 ASP A C 1
ATOM 1648 O O . ASP A 1 204 ? -13.360 -2.057 37.094 1.00 88.06 204 ASP A O 1
ATOM 1652 N N . ILE A 1 205 ? -12.666 -4.127 37.605 1.00 91.00 205 ILE A N 1
ATOM 1653 C CA . ILE A 1 205 ? -13.884 -4.507 38.344 1.00 91.00 205 ILE A CA 1
ATOM 1654 C C . ILE A 1 205 ? -14.086 -3.619 39.578 1.00 91.00 205 ILE A C 1
ATOM 1656 O O . ILE A 1 205 ? -15.183 -3.095 39.779 1.00 91.00 205 ILE A O 1
ATOM 1660 N N . ALA A 1 206 ? -13.034 -3.393 40.367 1.00 91.94 206 ALA A N 1
ATOM 1661 C CA . ALA A 1 206 ? -13.091 -2.508 41.529 1.00 91.94 206 ALA A CA 1
ATOM 1662 C C . ALA A 1 206 ? -13.408 -1.055 41.135 1.00 91.94 206 ALA A C 1
ATOM 1664 O O . ALA A 1 206 ? -14.193 -0.385 41.807 1.00 91.94 206 ALA A O 1
ATOM 1665 N N . LEU A 1 207 ? -12.830 -0.563 40.033 1.00 93.12 207 LEU A N 1
ATOM 1666 C CA . LEU A 1 207 ? -13.127 0.768 39.506 1.00 93.12 207 LEU A CA 1
ATOM 1667 C C . LEU A 1 207 ? -14.588 0.880 39.052 1.00 93.12 207 LEU A C 1
ATOM 1669 O O . LEU A 1 207 ? -15.258 1.841 39.418 1.00 93.12 207 LEU A O 1
ATOM 1673 N N . ILE A 1 208 ? -15.094 -0.103 38.300 1.00 93.31 208 ILE A N 1
ATOM 1674 C CA . ILE A 1 208 ? -16.500 -0.152 37.874 1.00 93.31 208 ILE A CA 1
ATOM 1675 C C . ILE A 1 208 ? -17.427 -0.106 39.088 1.00 93.31 208 ILE A C 1
ATOM 1677 O O . ILE A 1 208 ? -18.380 0.668 39.068 1.00 93.31 208 ILE A O 1
ATOM 1681 N N . GLY A 1 209 ? -17.121 -0.882 40.135 1.00 93.38 209 GLY A N 1
ATOM 1682 C CA . GLY A 1 209 ? -17.864 -0.879 41.396 1.00 93.38 209 GLY A CA 1
ATOM 1683 C C . GLY A 1 209 ? -17.964 0.519 41.987 1.00 93.38 209 GLY A C 1
ATOM 1684 O O . GLY A 1 209 ? -19.065 1.044 42.100 1.00 93.38 209 GLY A O 1
ATOM 1685 N N . ARG A 1 210 ? -16.824 1.180 42.229 1.00 94.31 210 ARG A N 1
ATOM 1686 C CA . ARG A 1 210 ? -16.806 2.544 42.789 1.00 94.31 210 ARG A CA 1
ATOM 1687 C C . ARG A 1 210 ? -17.609 3.547 41.959 1.00 94.31 210 ARG A C 1
ATOM 1689 O O . ARG A 1 210 ? -18.339 4.363 42.511 1.00 94.31 210 ARG A O 1
ATOM 1696 N N . LEU A 1 211 ? -17.472 3.507 40.631 1.00 94.81 211 LEU A N 1
ATOM 1697 C CA . LEU A 1 211 ? -18.193 4.425 39.743 1.00 94.81 211 LEU A CA 1
ATOM 1698 C C . LEU A 1 211 ? -19.702 4.163 39.752 1.00 94.81 211 LEU A C 1
ATOM 1700 O O . LEU A 1 211 ? -20.482 5.113 39.710 1.00 94.81 211 LEU A O 1
ATOM 1704 N N . ALA A 1 212 ? -20.107 2.893 39.774 1.00 92.31 212 ALA A N 1
ATOM 1705 C CA . ALA A 1 212 ? -21.507 2.494 39.798 1.00 92.31 212 ALA A CA 1
ATOM 1706 C C . ALA A 1 212 ? -22.163 2.805 41.152 1.00 92.31 212 ALA A C 1
ATOM 1708 O O . ALA A 1 212 ? -23.269 3.331 41.159 1.00 92.31 212 ALA A O 1
ATOM 1709 N N . GLU A 1 213 ? -21.477 2.580 42.277 1.00 93.38 213 GLU A N 1
ATOM 1710 C CA . GLU A 1 213 ? -21.965 2.952 43.615 1.00 93.38 213 GLU A CA 1
ATOM 1711 C C . GLU A 1 213 ? -22.190 4.456 43.735 1.00 93.38 213 GLU A C 1
ATOM 1713 O O . GLU A 1 213 ? -23.242 4.896 44.197 1.00 93.38 213 GLU A O 1
ATOM 1718 N N . ALA A 1 214 ? -21.234 5.254 43.251 1.00 91.75 214 ALA A N 1
ATOM 1719 C CA . ALA A 1 214 ? -21.363 6.707 43.234 1.00 91.75 214 ALA A CA 1
ATOM 1720 C C . ALA A 1 214 ? -22.534 7.179 42.352 1.00 91.75 214 ALA A C 1
ATOM 1722 O O . ALA A 1 214 ? -23.195 8.162 42.682 1.00 91.75 214 ALA A O 1
ATOM 1723 N N . ALA A 1 215 ? -22.804 6.488 41.240 1.00 90.06 215 ALA A N 1
ATOM 1724 C CA . ALA A 1 215 ? -23.901 6.823 40.334 1.00 90.06 215 ALA A CA 1
ATOM 1725 C C . ALA A 1 215 ? -25.279 6.390 40.867 1.00 90.06 215 ALA A C 1
ATOM 1727 O O . ALA A 1 215 ? -26.253 7.115 40.686 1.00 90.06 215 ALA A O 1
ATOM 1728 N N . GLU A 1 216 ? -25.362 5.227 41.515 1.00 87.69 216 GLU A N 1
ATOM 1729 C CA . GLU A 1 216 ? -26.599 4.666 42.076 1.00 87.69 216 GLU A CA 1
ATOM 1730 C C . GLU A 1 216 ? -26.904 5.185 43.491 1.00 87.69 216 GLU A C 1
ATOM 1732 O O . GLU A 1 216 ? -28.013 4.982 43.981 1.00 87.69 216 GLU A O 1
ATOM 1737 N N . GLN A 1 217 ? -25.938 5.840 44.150 1.00 88.50 217 GLN A N 1
ATOM 1738 C CA . GLN A 1 217 ? -26.014 6.311 45.544 1.00 88.50 217 GLN A CA 1
ATOM 1739 C C . GLN A 1 217 ? -26.329 5.193 46.554 1.00 88.50 217 GLN A C 1
ATOM 1741 O O . GLN A 1 217 ? -26.929 5.420 47.603 1.00 88.50 217 GLN A O 1
ATOM 1746 N N . ARG A 1 218 ? -25.923 3.963 46.234 1.00 87.75 218 ARG A N 1
ATOM 1747 C CA . ARG A 1 218 ? -26.106 2.756 47.049 1.00 87.75 218 ARG A CA 1
ATOM 1748 C C . ARG A 1 218 ? -25.033 1.736 46.700 1.00 87.75 218 ARG A C 1
ATOM 1750 O O . ARG A 1 218 ? -24.428 1.814 45.634 1.00 87.75 218 ARG A O 1
ATOM 1757 N N . VAL A 1 219 ? -24.824 0.768 47.588 1.00 88.00 219 VAL A N 1
ATOM 1758 C CA . VAL A 1 219 ? -23.914 -0.358 47.337 1.00 88.00 219 VAL A CA 1
ATOM 1759 C C . VAL A 1 219 ? -24.387 -1.119 46.098 1.00 88.00 219 VAL A C 1
ATOM 1761 O O . VAL A 1 219 ? -25.589 -1.326 45.924 1.00 88.00 219 VAL A O 1
ATOM 1764 N N . VAL A 1 220 ? -23.451 -1.539 45.246 1.00 90.38 220 VAL A N 1
ATOM 1765 C CA . VAL A 1 220 ? -23.733 -2.328 44.039 1.00 90.38 220 VAL A CA 1
ATOM 1766 C C . VAL A 1 220 ? -22.852 -3.569 44.001 1.00 90.38 220 VAL A C 1
ATOM 1768 O O . VAL A 1 220 ? -21.730 -3.589 44.501 1.00 90.38 220 VAL A O 1
ATOM 1771 N N . LYS A 1 221 ? -23.340 -4.628 43.364 1.00 90.50 221 LYS A N 1
ATOM 1772 C CA . LYS A 1 221 ? -22.576 -5.850 43.133 1.00 90.50 221 LYS A CA 1
ATOM 1773 C C . LYS A 1 221 ? -22.069 -5.859 41.699 1.00 90.50 221 LYS A C 1
ATOM 1775 O O . LYS A 1 221 ? -22.856 -5.734 40.768 1.00 90.50 221 LYS A O 1
ATOM 1780 N N . VAL A 1 222 ? -20.772 -6.056 41.489 1.00 91.06 222 VAL A N 1
ATOM 1781 C CA . VAL A 1 222 ? -20.193 -6.185 40.142 1.00 91.06 222 VAL A CA 1
ATOM 1782 C C . VAL A 1 222 ? -19.712 -7.614 39.944 1.00 91.06 222 VAL A C 1
ATOM 1784 O O . VAL A 1 222 ? -18.897 -8.114 40.715 1.00 91.06 222 VAL A O 1
ATOM 1787 N N . VAL A 1 223 ? -20.231 -8.287 38.919 1.00 87.44 223 VAL A N 1
ATOM 1788 C CA . VAL A 1 223 ? -19.941 -9.696 38.635 1.00 87.44 223 VAL A CA 1
ATOM 1789 C C . VAL A 1 223 ? -19.362 -9.818 37.235 1.00 87.44 223 VAL A C 1
ATOM 1791 O O . VAL A 1 223 ? -19.968 -9.381 36.257 1.00 87.44 223 VAL A O 1
ATOM 1794 N N . ARG A 1 224 ? -18.195 -10.454 37.117 1.00 86.06 224 ARG A N 1
ATOM 1795 C CA . ARG A 1 224 ? -17.641 -10.849 35.820 1.00 86.06 224 ARG A CA 1
ATOM 1796 C C . ARG A 1 224 ? -18.356 -12.112 35.338 1.00 86.06 224 ARG A C 1
ATOM 1798 O O . ARG A 1 224 ? -18.195 -13.168 35.940 1.00 86.06 224 ARG A O 1
ATOM 1805 N N . VAL A 1 225 ? -19.129 -12.000 34.259 1.00 77.56 225 VAL A N 1
ATOM 1806 C CA . VAL A 1 225 ? -19.941 -13.114 33.721 1.00 77.56 225 VAL A CA 1
ATOM 1807 C C . VAL A 1 225 ? -19.155 -13.951 32.716 1.00 77.56 225 VAL A C 1
ATOM 1809 O O . VAL A 1 225 ? -19.313 -15.164 32.642 1.00 77.56 225 VAL A O 1
ATOM 1812 N N . ASP A 1 226 ? -18.263 -13.307 31.966 1.00 63.88 226 ASP A N 1
ATOM 1813 C CA . ASP A 1 226 ? -17.343 -13.987 31.063 1.00 63.88 226 ASP A CA 1
ATOM 1814 C C . ASP A 1 226 ? -16.009 -14.228 31.783 1.00 63.88 226 ASP A C 1
ATOM 1816 O O . ASP A 1 226 ? -15.171 -13.328 31.870 1.00 63.88 226 ASP A O 1
ATOM 1820 N N . LEU A 1 227 ? -15.774 -15.442 32.285 1.00 49.19 227 LEU A N 1
ATOM 1821 C CA . LEU A 1 227 ? -14.400 -15.888 32.529 1.00 49.19 227 LEU A CA 1
ATOM 1822 C C . LEU A 1 227 ? -13.655 -15.831 31.185 1.00 49.19 227 LEU A C 1
ATOM 1824 O O . LEU A 1 227 ? -14.156 -16.377 30.192 1.00 49.19 227 LEU A O 1
ATOM 1828 N N . PRO A 1 228 ? -12.487 -15.170 31.094 1.00 44.12 228 PRO A N 1
ATOM 1829 C CA . PRO A 1 228 ? -11.714 -15.228 29.873 1.00 44.12 228 PRO A CA 1
ATOM 1830 C C . PRO A 1 228 ? -11.338 -16.692 29.652 1.00 44.12 228 PRO A C 1
ATOM 1832 O O . PRO A 1 228 ? -10.630 -17.286 30.462 1.00 44.12 228 PRO A O 1
ATOM 1835 N N . HIS A 1 229 ? -11.764 -17.260 28.524 1.00 40.44 229 HIS A N 1
ATOM 1836 C CA . HIS A 1 229 ? -10.916 -18.246 27.872 1.00 40.44 229 HIS A CA 1
ATOM 1837 C C . HIS A 1 229 ? -9.626 -17.477 27.599 1.00 40.44 229 HIS A C 1
ATOM 1839 O O . HIS A 1 229 ? -9.584 -16.569 26.765 1.00 40.44 229 HIS A O 1
ATOM 1845 N N . THR A 1 230 ? -8.639 -17.686 28.463 1.00 39.06 230 THR A N 1
ATOM 1846 C CA . THR A 1 230 ? -7.362 -16.990 28.421 1.00 39.06 230 THR A CA 1
ATOM 1847 C C . THR A 1 230 ? -6.740 -17.177 27.042 1.00 39.06 230 THR A C 1
ATOM 1849 O O . THR A 1 230 ? -7.059 -18.105 26.298 1.00 39.06 230 THR A O 1
ATOM 1852 N N . ARG A 1 231 ? -5.793 -16.300 26.700 1.00 42.31 231 ARG A N 1
ATOM 1853 C CA . ARG A 1 231 ? -5.029 -16.322 25.440 1.00 42.31 231 ARG A CA 1
ATOM 1854 C C . ARG A 1 231 ? -4.417 -17.700 25.098 1.00 42.31 231 ARG A C 1
ATOM 1856 O O . ARG A 1 231 ? -4.042 -17.907 23.951 1.00 42.31 231 ARG A O 1
ATOM 1863 N N . ALA A 1 232 ? -4.326 -18.607 26.076 1.00 40.94 232 ALA A N 1
ATOM 1864 C CA . ALA A 1 232 ? -3.825 -19.972 25.956 1.00 40.94 232 ALA A CA 1
ATOM 1865 C C . ALA A 1 232 ? -4.798 -20.966 25.286 1.00 40.94 232 ALA A C 1
ATOM 1867 O O . ALA A 1 232 ? -4.332 -21.929 24.689 1.00 40.94 232 ALA A O 1
ATOM 1868 N N . VAL A 1 233 ? -6.121 -20.751 25.343 1.00 40.66 233 VAL A N 1
ATOM 1869 C CA . VAL A 1 233 ? -7.128 -21.755 24.908 1.00 40.66 233 VAL A CA 1
ATOM 1870 C C . VAL A 1 233 ? -7.769 -21.413 23.551 1.00 40.66 233 VAL A C 1
ATOM 1872 O O . VAL A 1 233 ? -8.686 -22.077 23.084 1.00 40.66 233 VAL A O 1
ATOM 1875 N N . GLY A 1 234 ? -7.251 -20.394 22.862 1.00 38.91 234 GLY A N 1
ATOM 1876 C CA . GLY A 1 234 ? -7.766 -19.970 21.563 1.00 38.91 234 GLY A CA 1
ATOM 1877 C C . GLY A 1 234 ? -9.013 -19.091 21.677 1.00 38.91 234 GLY A C 1
ATOM 1878 O O . GLY A 1 234 ? -9.839 -19.208 22.579 1.00 38.91 234 GLY A O 1
ATOM 1879 N N . PHE A 1 235 ? -9.128 -18.139 20.753 1.00 45.41 235 PHE A N 1
ATOM 1880 C CA . PHE A 1 235 ? -10.281 -17.252 20.687 1.00 45.41 235 PHE A CA 1
ATOM 1881 C C . PHE A 1 235 ? -11.505 -18.056 20.235 1.00 45.41 235 PHE A C 1
ATOM 1883 O O . PHE A 1 235 ? -11.601 -18.416 19.064 1.00 45.41 235 PHE A O 1
ATOM 1890 N N . SER A 1 236 ? -12.480 -18.286 21.118 1.00 45.88 236 SER A N 1
ATOM 1891 C CA . SER A 1 236 ? -13.836 -18.603 20.666 1.00 45.88 236 SER A CA 1
ATOM 1892 C C . SER A 1 236 ? -14.313 -17.404 19.842 1.00 45.88 236 SER A C 1
ATOM 1894 O O . SER A 1 236 ? -14.464 -16.308 20.391 1.00 45.88 236 SER A O 1
ATOM 1896 N N . HIS A 1 237 ? -14.461 -17.566 18.528 1.00 44.12 237 HIS A N 1
ATOM 1897 C CA . HIS A 1 237 ? -14.905 -16.498 17.637 1.00 44.12 237 HIS A CA 1
ATOM 1898 C C . HIS A 1 237 ? -16.263 -15.963 18.109 1.00 44.12 237 HIS A C 1
ATOM 1900 O O . HIS A 1 237 ? -17.297 -16.595 17.913 1.00 44.12 237 HIS A O 1
ATOM 1906 N N . ARG A 1 238 ? -16.268 -14.794 18.755 1.00 52.81 238 ARG A N 1
ATOM 1907 C CA . ARG A 1 238 ? -17.498 -14.114 19.164 1.00 52.81 238 ARG A CA 1
ATOM 1908 C C . ARG A 1 238 ? -17.974 -13.238 18.011 1.00 52.81 238 ARG A C 1
ATOM 1910 O O . ARG A 1 238 ? -17.245 -12.367 17.538 1.00 52.81 238 ARG A O 1
ATOM 1917 N N . LEU A 1 239 ? -19.201 -13.477 17.556 1.00 50.53 239 LEU A N 1
ATOM 1918 C CA . LEU A 1 239 ? -19.853 -12.652 16.546 1.00 50.53 239 LEU A CA 1
ATOM 1919 C C . LEU A 1 239 ? -20.225 -11.300 17.168 1.00 50.53 239 LEU A C 1
ATOM 1921 O O . LEU A 1 239 ? -21.132 -11.214 17.991 1.00 50.53 239 LEU A O 1
ATOM 1925 N N . LEU A 1 240 ? -19.526 -10.240 16.764 1.00 59.50 240 LEU A N 1
ATOM 1926 C CA . LEU A 1 240 ? -19.883 -8.869 17.114 1.00 59.50 240 LEU A CA 1
ATOM 1927 C C . LEU A 1 240 ? -20.712 -8.264 15.978 1.00 59.50 240 LEU A C 1
ATOM 1929 O O . LEU A 1 240 ? -20.173 -7.888 14.938 1.00 59.50 240 LEU A O 1
ATOM 1933 N N . VAL A 1 241 ? -22.025 -8.159 16.179 1.00 58.56 241 VAL A N 1
ATOM 1934 C CA . VAL A 1 241 ? -22.912 -7.457 15.245 1.00 58.56 241 VAL A CA 1
ATOM 1935 C C . VAL A 1 241 ? -22.941 -5.980 15.617 1.00 58.56 241 VAL A C 1
ATOM 1937 O O . VAL A 1 241 ? -23.519 -5.588 16.628 1.00 58.56 241 VAL A O 1
ATOM 1940 N N . LEU A 1 242 ? -22.292 -5.151 14.802 1.00 62.06 242 LEU A N 1
ATOM 1941 C CA . LEU A 1 242 ? -22.306 -3.701 14.966 1.00 62.06 242 LEU A CA 1
ATOM 1942 C C . LEU A 1 242 ? -23.434 -3.104 14.129 1.00 62.06 242 LEU A C 1
ATOM 1944 O O . LEU A 1 242 ? -23.364 -3.074 12.900 1.00 62.06 242 LEU A O 1
ATOM 1948 N N . ALA A 1 243 ? -24.465 -2.595 14.800 1.00 59.91 243 ALA A N 1
ATOM 1949 C CA . ALA A 1 243 ? -25.476 -1.776 14.148 1.00 59.91 243 ALA A CA 1
ATOM 1950 C C . ALA A 1 243 ? -24.872 -0.447 13.648 1.00 59.91 243 ALA A C 1
ATOM 1952 O O . ALA A 1 243 ? -23.796 -0.006 14.075 1.00 59.91 243 ALA A O 1
ATOM 1953 N N . CYS A 1 244 ? -25.578 0.201 12.719 1.00 60.56 244 CYS A N 1
ATOM 1954 C CA . CYS A 1 244 ? -25.200 1.502 12.173 1.00 60.56 244 CYS A CA 1
ATOM 1955 C C . CYS A 1 244 ? -24.931 2.507 13.306 1.00 60.56 244 CYS A C 1
ATOM 1957 O O . CYS A 1 244 ? -25.821 2.817 14.091 1.00 60.56 244 CYS A O 1
ATOM 1959 N N . SER A 1 245 ? -23.716 3.051 13.376 1.00 61.44 245 SER A N 1
ATOM 1960 C CA . SER A 1 245 ? -23.410 4.143 14.306 1.00 61.44 245 SER A CA 1
ATOM 1961 C C . SER A 1 245 ? -24.090 5.433 13.841 1.00 61.44 245 SER A C 1
ATOM 1963 O O . SER A 1 245 ? -24.009 5.787 12.661 1.00 61.44 245 SER A O 1
ATOM 1965 N N . ALA A 1 246 ? -24.701 6.177 14.767 1.00 58.84 246 ALA A N 1
ATOM 1966 C CA . ALA A 1 246 ? -25.191 7.530 14.494 1.00 58.84 246 ALA A CA 1
ATOM 1967 C C . ALA A 1 246 ? -24.040 8.467 14.079 1.00 58.84 246 ALA A C 1
ATOM 1969 O O . ALA A 1 246 ? -24.190 9.318 13.201 1.00 58.84 246 ALA A O 1
ATOM 1970 N N . THR A 1 247 ? -22.854 8.261 14.657 1.00 63.38 247 THR A N 1
ATOM 1971 C CA . THR A 1 247 ? -21.642 9.008 14.324 1.00 63.38 247 THR A CA 1
ATOM 1972 C C . THR A 1 247 ? -21.012 8.457 13.050 1.00 63.38 247 THR A C 1
ATOM 1974 O O . THR A 1 247 ? -20.618 7.284 12.996 1.00 63.38 247 THR A O 1
ATOM 1977 N N . LYS A 1 248 ? -20.898 9.321 12.038 1.00 75.81 248 LYS A N 1
ATOM 1978 C CA . LYS A 1 248 ? -20.215 9.052 10.770 1.00 75.81 248 LYS A CA 1
ATOM 1979 C C . LYS A 1 248 ? -19.013 9.980 10.612 1.00 75.81 248 LYS A C 1
ATOM 1981 O O . LYS A 1 248 ? -19.082 11.144 11.010 1.00 75.81 248 LYS A O 1
ATOM 1986 N N . ARG A 1 249 ? -17.940 9.482 9.999 1.00 73.69 249 ARG A N 1
ATOM 1987 C CA . ARG A 1 249 ? -16.785 10.301 9.622 1.00 73.69 249 ARG A CA 1
ATOM 1988 C C . ARG A 1 249 ? -17.209 11.416 8.674 1.00 73.69 249 ARG A C 1
ATOM 1990 O O . ARG A 1 249 ? -18.044 11.204 7.791 1.00 73.69 249 ARG A O 1
ATOM 1997 N N . ARG A 1 250 ? -16.620 12.598 8.863 1.00 72.25 250 ARG A N 1
ATOM 1998 C CA . ARG A 1 250 ? -16.869 13.784 8.027 1.00 72.25 250 ARG A CA 1
ATOM 1999 C C . ARG A 1 250 ? -15.950 13.863 6.807 1.00 72.25 250 ARG A C 1
ATOM 2001 O O . ARG A 1 250 ? -16.074 14.813 6.043 1.00 72.25 250 ARG A O 1
ATOM 2008 N N . ASP A 1 251 ? -15.068 12.880 6.622 1.00 73.19 251 ASP A N 1
ATOM 2009 C CA . ASP A 1 251 ? -14.084 12.876 5.543 1.00 73.19 251 ASP A CA 1
ATOM 2010 C C . ASP A 1 251 ? -14.754 13.082 4.171 1.00 73.19 251 ASP A C 1
ATOM 2012 O O . ASP A 1 251 ? -15.690 12.342 3.813 1.00 73.19 251 ASP A O 1
ATOM 2016 N N . PRO A 1 252 ? -14.302 14.084 3.392 1.00 57.78 252 PRO A N 1
ATOM 2017 C CA . PRO A 1 252 ? -14.768 14.264 2.031 1.00 57.78 252 PRO A CA 1
ATOM 2018 C C . PRO A 1 252 ? -14.228 13.113 1.177 1.00 57.78 252 PRO A C 1
ATOM 2020 O O . PRO A 1 252 ? -13.023 12.914 1.056 1.00 57.78 252 PRO A O 1
ATOM 2023 N N . GLY A 1 253 ? -15.128 12.324 0.589 1.00 67.19 253 GLY A N 1
ATOM 2024 C CA . GLY A 1 253 ? -14.752 11.224 -0.295 1.00 67.19 253 GLY A CA 1
ATOM 2025 C C . GLY A 1 253 ? -15.631 9.985 -0.169 1.00 67.19 253 GLY A C 1
ATOM 2026 O O . GLY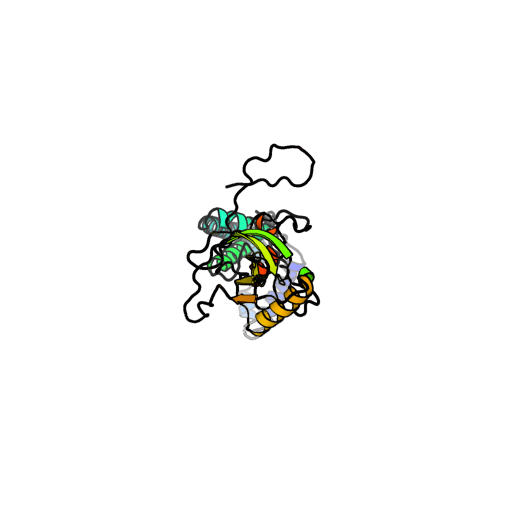 A 1 253 ? -16.368 9.786 0.801 1.00 67.19 253 GLY A O 1
ATOM 2027 N N . TRP A 1 254 ? -15.546 9.138 -1.192 1.00 61.59 254 TRP A N 1
ATOM 2028 C CA . TRP A 1 254 ? -16.199 7.835 -1.212 1.00 61.59 254 TRP A CA 1
ATOM 2029 C C . TRP A 1 254 ? -15.421 6.839 -0.358 1.00 61.59 254 TRP A C 1
ATOM 2031 O O . TRP A 1 254 ? -14.272 6.522 -0.664 1.00 61.59 254 TRP A O 1
ATOM 2041 N N . MET A 1 255 ? -16.080 6.294 0.662 1.00 68.44 255 MET A N 1
ATOM 2042 C CA . MET A 1 255 ? -15.537 5.236 1.511 1.00 68.44 255 MET A CA 1
ATOM 2043 C C . MET A 1 255 ? -16.579 4.126 1.706 1.00 68.44 255 MET A C 1
ATOM 2045 O O . MET A 1 255 ? -17.781 4.412 1.647 1.00 68.44 255 MET A O 1
ATOM 2049 N N . PRO A 1 256 ? -16.157 2.870 1.919 1.00 58.44 256 PRO A N 1
ATOM 2050 C CA . PRO A 1 256 ? -17.058 1.788 2.300 1.00 58.44 256 PRO A CA 1
ATOM 2051 C C . PRO A 1 256 ? -17.913 2.165 3.520 1.00 58.44 256 PRO A C 1
ATOM 2053 O O . PRO A 1 256 ? -17.434 2.833 4.436 1.00 58.44 256 PRO A O 1
ATOM 2056 N N . ALA A 1 257 ? -19.174 1.722 3.563 1.00 60.88 257 ALA A N 1
ATOM 2057 C CA . ALA A 1 257 ? -20.113 2.098 4.628 1.00 60.88 257 ALA A CA 1
ATOM 2058 C C . ALA A 1 257 ? -19.573 1.809 6.044 1.00 60.88 257 ALA A C 1
ATOM 2060 O O . ALA A 1 257 ? -19.739 2.625 6.944 1.00 60.88 257 ALA A O 1
ATOM 2061 N N . TRP A 1 258 ? -18.860 0.697 6.227 1.00 64.12 258 TRP A N 1
ATOM 2062 C CA . TRP A 1 258 ? -18.260 0.313 7.507 1.00 64.12 258 TRP A CA 1
ATOM 2063 C C . TRP A 1 258 ? -17.058 1.194 7.914 1.00 64.12 258 TRP A C 1
ATOM 2065 O O . TRP A 1 258 ? -16.830 1.396 9.102 1.00 64.12 258 TRP A O 1
ATOM 2075 N N . GLU A 1 259 ? -16.332 1.796 6.964 1.00 69.62 259 GLU A N 1
ATOM 2076 C CA . GLU A 1 259 ? -15.307 2.815 7.265 1.00 69.62 259 GLU A CA 1
ATOM 2077 C C . GLU A 1 259 ? -15.925 4.169 7.606 1.00 69.62 259 GLU A C 1
ATOM 2079 O O . GLU A 1 259 ? -15.305 4.989 8.281 1.00 69.62 259 GLU A O 1
ATOM 2084 N N . ARG A 1 260 ? -17.151 4.408 7.130 1.00 71.75 260 ARG A N 1
ATOM 2085 C CA . ARG A 1 260 ? -17.879 5.650 7.373 1.00 71.75 260 ARG A CA 1
ATOM 2086 C C . ARG A 1 260 ? -18.421 5.735 8.792 1.00 71.75 260 ARG A C 1
ATOM 2088 O O . ARG A 1 260 ? -18.592 6.847 9.278 1.00 71.75 260 ARG A O 1
ATOM 2095 N N . TYR A 1 261 ? -18.681 4.616 9.463 1.00 76.06 261 TYR A N 1
ATOM 2096 C CA . TYR A 1 261 ? -19.111 4.615 10.859 1.00 76.06 261 TYR A CA 1
ATOM 2097 C C . TYR A 1 261 ? -17.925 4.843 11.810 1.00 76.06 261 TYR A C 1
ATOM 2099 O O . TYR A 1 261 ? -16.892 4.173 11.742 1.00 76.06 261 TYR A O 1
ATOM 2107 N N . ASP A 1 262 ? -18.080 5.811 12.716 1.00 71.44 262 ASP A N 1
ATOM 2108 C CA . ASP A 1 262 ? -17.013 6.251 13.630 1.00 71.44 262 ASP A CA 1
ATOM 2109 C C . ASP A 1 262 ? -17.447 6.288 15.095 1.00 71.44 262 ASP A C 1
ATOM 2111 O O . ASP A 1 262 ? -16.846 6.969 15.916 1.00 71.44 262 ASP A O 1
ATOM 2115 N N . GLY A 1 263 ? -18.508 5.559 15.438 1.00 71.25 263 GLY A N 1
ATOM 2116 C CA . GLY A 1 263 ? -18.912 5.411 16.832 1.00 71.25 263 GLY A CA 1
ATOM 2117 C C . GLY A 1 263 ? -17.820 4.730 17.673 1.00 71.25 263 GLY A C 1
ATOM 2118 O O . GLY A 1 263 ? -16.959 4.041 17.115 1.00 71.25 263 GLY A O 1
ATOM 2119 N N . PRO A 1 264 ? -17.874 4.848 19.011 1.00 67.44 264 PRO A N 1
ATOM 2120 C CA . PRO A 1 264 ? -16.861 4.289 19.913 1.00 67.44 264 PRO A CA 1
ATOM 2121 C C . PRO A 1 264 ? -16.554 2.803 19.665 1.00 67.44 264 PRO A C 1
ATOM 2123 O O . PRO A 1 264 ? -15.395 2.394 19.668 1.00 67.44 264 PRO A O 1
ATOM 2126 N N . LEU A 1 265 ? -17.581 2.003 19.355 1.00 72.19 265 LEU A N 1
ATOM 2127 C CA . LEU A 1 265 ? -17.428 0.588 19.002 1.00 72.19 265 LEU A CA 1
ATOM 2128 C C . LEU A 1 265 ? -16.617 0.379 17.711 1.00 72.19 265 LEU A C 1
ATOM 2130 O O . LEU A 1 265 ? -15.732 -0.472 17.667 1.00 72.19 265 LEU A O 1
ATOM 2134 N N . TRP A 1 266 ? -16.878 1.181 16.674 1.00 73.25 266 TRP A N 1
ATOM 2135 C CA . TRP A 1 266 ? -16.171 1.108 15.390 1.00 73.25 266 TRP A CA 1
ATOM 2136 C C . TRP A 1 266 ? -14.710 1.539 15.506 1.00 73.25 266 TRP A C 1
ATOM 2138 O O . TRP A 1 266 ? -13.843 0.954 14.857 1.00 73.25 266 TRP A O 1
ATOM 2148 N N . GLN A 1 267 ? -14.430 2.550 16.331 1.00 74.75 267 GLN A N 1
ATOM 2149 C CA . GLN A 1 267 ? -13.066 2.997 16.606 1.00 74.75 267 GLN A CA 1
ATOM 2150 C C . GLN A 1 267 ? -12.270 1.897 17.311 1.00 74.75 267 GLN A C 1
ATOM 2152 O O . GLN A 1 267 ? -11.213 1.507 16.817 1.00 74.75 267 GLN A O 1
ATOM 2157 N N . THR A 1 268 ? -12.811 1.338 18.397 1.00 71.62 268 THR A N 1
ATOM 2158 C CA . THR A 1 268 ? -12.107 0.314 19.175 1.00 71.62 268 THR A CA 1
ATOM 2159 C C . THR A 1 268 ? -11.931 -0.988 18.399 1.00 71.62 268 THR A C 1
ATOM 2161 O O . THR A 1 268 ? -10.840 -1.554 18.416 1.00 71.62 268 THR A O 1
ATOM 2164 N N . TRP A 1 269 ? -12.940 -1.436 17.645 1.00 72.81 269 TRP A N 1
ATOM 2165 C CA . TRP A 1 269 ? -12.796 -2.610 16.776 1.00 72.81 269 TRP A CA 1
ATOM 2166 C C . TRP A 1 269 ? -11.636 -2.446 15.781 1.00 72.81 269 TRP A C 1
ATOM 2168 O O . TRP A 1 269 ? -10.790 -3.332 15.668 1.00 72.81 269 TRP A O 1
ATOM 2178 N N . ARG A 1 270 ? -11.524 -1.282 15.123 1.00 74.31 270 ARG A N 1
ATOM 2179 C CA . ARG A 1 270 ? -10.425 -0.995 14.183 1.00 74.31 270 ARG A CA 1
ATOM 2180 C C . ARG A 1 270 ? -9.046 -0.956 14.845 1.00 74.31 270 ARG A C 1
ATOM 2182 O O . ARG A 1 270 ? -8.052 -1.194 14.160 1.00 74.31 270 ARG A O 1
ATOM 2189 N N . THR A 1 271 ? -8.972 -0.629 16.133 1.00 71.12 271 THR A N 1
ATOM 2190 C CA . THR A 1 271 ? -7.721 -0.642 16.906 1.00 71.12 271 THR A CA 1
ATOM 2191 C C . THR A 1 271 ? -7.321 -2.054 17.313 1.00 71.12 271 THR A C 1
ATOM 2193 O O . THR A 1 271 ? -6.156 -2.414 17.177 1.00 71.12 271 THR A O 1
ATOM 2196 N N . VAL A 1 272 ? -8.276 -2.848 17.802 1.00 65.31 272 VAL A N 1
ATOM 2197 C CA . VAL A 1 272 ? -8.022 -4.191 18.347 1.00 65.31 272 VAL A CA 1
ATOM 2198 C C . VAL A 1 272 ? -7.813 -5.222 17.236 1.00 65.31 272 VAL A C 1
ATOM 2200 O O . VAL A 1 272 ? -7.002 -6.132 17.387 1.00 65.31 272 VAL A O 1
ATOM 2203 N N . ASP A 1 273 ? -8.487 -5.061 16.095 1.00 65.00 273 ASP A N 1
ATOM 2204 C CA . ASP A 1 273 ? -8.361 -5.957 14.946 1.00 65.00 273 ASP A CA 1
ATOM 2205 C C . ASP A 1 273 ? -8.106 -5.194 13.628 1.00 65.00 273 ASP A C 1
ATOM 2207 O O . ASP A 1 273 ? -8.920 -5.210 12.698 1.00 65.00 273 ASP A O 1
ATOM 2211 N N . PRO A 1 274 ? -6.945 -4.524 13.490 1.00 67.44 274 PRO A N 1
ATOM 2212 C CA . PRO A 1 274 ? -6.651 -3.674 12.335 1.00 67.44 274 PRO A CA 1
ATOM 2213 C C . PRO A 1 274 ? -6.489 -4.463 11.029 1.00 67.44 274 PRO A C 1
ATOM 2215 O O . PRO A 1 274 ? -6.539 -3.871 9.949 1.00 67.44 274 PRO A O 1
ATOM 2218 N N . ARG A 1 275 ? -6.260 -5.781 11.130 1.00 61.50 275 ARG A N 1
ATOM 2219 C CA . ARG A 1 275 ? -6.091 -6.719 10.009 1.00 61.50 275 ARG A CA 1
ATOM 2220 C C . ARG A 1 275 ? -7.317 -7.612 9.779 1.00 61.50 275 ARG A C 1
ATOM 2222 O O . ARG A 1 275 ? -7.259 -8.458 8.893 1.00 61.50 275 ARG A O 1
ATOM 2229 N N . ARG A 1 276 ? -8.401 -7.423 10.543 1.00 64.44 276 ARG A N 1
ATOM 2230 C CA . ARG A 1 276 ? -9.690 -8.130 10.405 1.00 64.44 276 ARG A CA 1
ATOM 2231 C C . ARG A 1 276 ? -9.584 -9.654 10.490 1.00 64.44 276 ARG A C 1
ATOM 2233 O O . ARG A 1 276 ? -10.217 -10.377 9.723 1.00 64.44 276 ARG A O 1
ATOM 2240 N N . ARG A 1 277 ? -8.733 -10.146 11.388 1.00 60.53 277 ARG A N 1
ATOM 2241 C CA . ARG A 1 277 ? -8.515 -11.583 11.606 1.00 60.53 277 ARG A CA 1
ATOM 2242 C C . ARG A 1 277 ? -9.370 -12.144 12.739 1.00 60.53 277 ARG A C 1
ATOM 2244 O O . ARG A 1 277 ? -9.624 -13.343 12.755 1.00 60.53 277 ARG A O 1
ATOM 2251 N N . LEU A 1 278 ? -9.791 -11.298 13.676 1.00 56.44 278 LEU A N 1
ATOM 2252 C CA . LEU A 1 278 ? -10.481 -11.685 14.906 1.00 56.44 278 LEU A CA 1
ATOM 2253 C C . LEU A 1 278 ? -12.003 -11.557 14.782 1.00 56.44 278 LEU A C 1
ATOM 2255 O O . LEU A 1 278 ? -12.724 -12.378 15.344 1.00 56.44 278 LEU A O 1
ATOM 2259 N N . ALA A 1 279 ? -12.496 -10.566 14.033 1.00 60.75 279 ALA A N 1
ATOM 2260 C CA . ALA A 1 279 ? -13.926 -10.336 13.839 1.00 60.75 279 ALA A CA 1
ATOM 2261 C C . ALA A 1 279 ? -14.278 -10.006 12.378 1.00 60.75 279 ALA A C 1
ATOM 2263 O O . ALA A 1 279 ? -13.609 -9.212 11.714 1.00 60.75 279 ALA A O 1
ATOM 2264 N N . ARG A 1 280 ? -15.376 -10.600 11.888 1.00 56.22 280 ARG A N 1
ATOM 2265 C CA . ARG A 1 280 ? -15.968 -10.308 10.573 1.00 56.22 280 ARG A CA 1
ATOM 2266 C C . ARG A 1 280 ? -17.146 -9.355 10.740 1.00 56.22 280 ARG A C 1
ATOM 2268 O O . ARG A 1 280 ? -17.999 -9.569 11.594 1.00 56.22 280 ARG A O 1
ATOM 2275 N N . VAL A 1 281 ? -17.204 -8.323 9.904 1.00 58.97 281 VAL A N 1
ATOM 2276 C CA . VAL A 1 281 ? -18.295 -7.342 9.910 1.00 58.97 281 VAL A CA 1
ATOM 2277 C C . VAL A 1 281 ? -19.340 -7.758 8.881 1.00 58.97 281 VAL A C 1
ATOM 2279 O O . VAL A 1 281 ? -19.064 -7.746 7.683 1.00 58.97 281 VAL A O 1
ATOM 2282 N N . GLY A 1 282 ? -20.533 -8.116 9.351 1.00 50.53 282 GLY A N 1
ATOM 2283 C CA . GLY A 1 282 ? -21.723 -8.274 8.517 1.00 50.53 282 GLY A CA 1
ATOM 2284 C C . GLY A 1 282 ? -22.500 -6.962 8.443 1.00 50.53 282 GLY A C 1
ATOM 2285 O O . GLY A 1 282 ? -22.582 -6.232 9.429 1.00 50.53 282 GLY A O 1
ATOM 2286 N N . PHE A 1 283 ? -23.063 -6.649 7.279 1.00 51.03 283 PHE A N 1
ATOM 2287 C CA . PHE A 1 283 ? -23.914 -5.480 7.094 1.00 51.03 283 PHE A CA 1
ATOM 2288 C C . PHE A 1 283 ? -25.343 -5.936 6.794 1.00 51.03 283 PHE A C 1
ATOM 2290 O O . PHE A 1 283 ? -25.560 -6.663 5.829 1.00 51.03 283 PHE A O 1
ATOM 2297 N N . SER A 1 284 ? -26.307 -5.479 7.595 1.00 40.69 284 SER A N 1
ATOM 2298 C CA . SER A 1 284 ? -27.729 -5.593 7.267 1.00 40.69 284 SER A CA 1
ATOM 2299 C C . SER A 1 284 ? -28.234 -4.219 6.835 1.00 40.69 284 SER A C 1
ATOM 2301 O O . SER A 1 284 ? -28.136 -3.275 7.629 1.00 40.69 284 SER A O 1
ATOM 2303 N N . PRO A 1 285 ? -28.777 -4.059 5.616 1.00 35.62 285 PRO A N 1
ATOM 2304 C CA . PRO A 1 285 ? -29.514 -2.851 5.285 1.00 35.62 285 PRO A CA 1
ATOM 2305 C C . PRO A 1 285 ? -30.711 -2.714 6.239 1.00 35.62 285 PRO A C 1
ATOM 2307 O O . PRO A 1 285 ? -31.262 -3.731 6.672 1.00 35.62 285 PRO A O 1
ATOM 2310 N N . PRO A 1 286 ? -31.107 -1.484 6.612 1.00 36.47 286 PRO A N 1
ATOM 2311 C CA . PRO A 1 286 ? -32.336 -1.293 7.367 1.00 36.47 286 PRO A CA 1
ATOM 2312 C C . PRO A 1 286 ? -33.509 -1.837 6.546 1.00 36.47 286 PRO A C 1
ATOM 2314 O O . PRO A 1 286 ? -33.641 -1.515 5.362 1.00 36.47 286 PRO A O 1
ATOM 2317 N N . ALA A 1 287 ? -34.350 -2.659 7.173 1.00 34.16 287 ALA A N 1
ATOM 2318 C CA . ALA A 1 287 ? -35.621 -3.064 6.596 1.00 34.16 287 ALA A CA 1
ATOM 2319 C C . ALA A 1 287 ? -36.471 -1.794 6.415 1.00 34.16 287 ALA A C 1
ATOM 2321 O O . ALA A 1 287 ? -36.834 -1.143 7.390 1.00 34.16 287 ALA A O 1
ATOM 2322 N N . THR A 1 288 ? -36.698 -1.408 5.156 1.00 38.19 288 THR A N 1
ATOM 2323 C CA . THR A 1 288 ? -37.694 -0.414 4.716 1.00 38.19 288 THR A CA 1
ATOM 2324 C C . THR A 1 288 ? -37.777 0.875 5.544 1.00 38.19 288 THR A C 1
ATOM 2326 O O . THR A 1 288 ? -38.689 1.067 6.340 1.00 38.19 288 THR A O 1
ATOM 2329 N N . ALA A 1 289 ? -36.891 1.832 5.259 1.00 31.11 289 ALA A N 1
ATOM 2330 C CA . ALA A 1 289 ? -37.205 3.245 5.459 1.00 31.11 289 ALA A CA 1
ATOM 2331 C C . ALA A 1 289 ? -37.549 3.849 4.093 1.00 31.11 289 ALA A C 1
ATOM 2333 O O . ALA A 1 289 ? -36.673 4.051 3.251 1.00 31.11 289 ALA A O 1
ATOM 2334 N N . SER A 1 290 ? -38.847 4.071 3.875 1.00 29.72 290 SER A N 1
ATOM 2335 C CA . SER A 1 290 ? -39.396 4.801 2.734 1.00 29.72 290 SER A CA 1
ATOM 2336 C C . SER A 1 290 ? -38.594 6.079 2.479 1.00 29.72 290 SER A C 1
ATOM 2338 O O . SER A 1 290 ? -38.300 6.852 3.396 1.00 29.72 290 SER A O 1
ATOM 2340 N N . ALA A 1 291 ? -38.212 6.270 1.220 1.00 33.91 291 ALA A N 1
ATOM 2341 C CA . ALA A 1 291 ? -37.470 7.418 0.745 1.00 33.91 291 ALA A CA 1
ATOM 2342 C C . ALA A 1 291 ? -38.260 8.712 1.000 1.00 33.91 291 ALA A C 1
ATOM 2344 O O . ALA A 1 291 ? -39.099 9.106 0.196 1.00 33.91 291 ALA A O 1
ATOM 2345 N N . ARG A 1 292 ? -37.946 9.428 2.084 1.00 26.53 292 ARG A N 1
ATOM 2346 C CA . ARG A 1 292 ? -38.151 10.879 2.126 1.00 26.53 292 ARG A CA 1
ATOM 2347 C C . ARG A 1 292 ? -36.841 11.576 1.810 1.00 26.53 292 ARG A C 1
ATOM 2349 O O . ARG A 1 292 ? -35.866 11.520 2.554 1.00 26.53 292 ARG A O 1
ATOM 2356 N N . ALA A 1 293 ? -36.848 12.188 0.633 1.00 36.12 293 ALA A N 1
ATOM 2357 C CA . ALA A 1 293 ? -35.799 13.019 0.095 1.00 36.12 293 ALA A CA 1
ATOM 2358 C C . ALA A 1 293 ? -35.589 14.256 0.978 1.00 36.12 293 ALA A C 1
ATOM 2360 O O . ALA A 1 293 ? -36.291 15.252 0.854 1.00 36.12 293 ALA A O 1
ATOM 2361 N N . THR A 1 294 ? -34.567 14.220 1.823 1.00 30.50 294 THR A N 1
ATOM 2362 C CA . THR A 1 294 ? -33.810 15.419 2.185 1.00 30.50 294 THR A CA 1
ATOM 2363 C C . THR A 1 294 ? -32.353 15.153 1.837 1.00 30.50 294 THR A C 1
ATOM 2365 O O . THR A 1 294 ? -31.724 14.193 2.283 1.00 30.50 294 THR A O 1
ATOM 2368 N N . GLY A 1 295 ? -31.843 15.944 0.894 1.00 34.81 295 GLY A N 1
ATOM 2369 C CA . GLY A 1 295 ? -30.546 15.742 0.269 1.00 34.81 295 GLY A CA 1
ATOM 2370 C C . GLY A 1 295 ? -29.403 15.796 1.274 1.00 34.81 295 GLY A C 1
ATOM 2371 O O . GLY A 1 295 ? -28.969 16.875 1.652 1.00 34.81 295 GLY A O 1
ATOM 2372 N N . ARG A 1 296 ? -28.880 14.631 1.668 1.00 33.19 296 ARG A N 1
ATOM 2373 C CA . ARG A 1 296 ? -27.474 14.401 2.036 1.00 33.19 296 ARG A CA 1
ATOM 2374 C C . ARG A 1 296 ? -27.236 12.900 2.212 1.00 33.19 296 ARG A C 1
ATOM 2376 O O . ARG A 1 296 ? -27.812 12.261 3.080 1.00 33.19 296 ARG A O 1
ATOM 2383 N N . SER A 1 297 ? -26.292 12.376 1.430 1.00 30.42 297 SER A N 1
ATOM 2384 C CA . SER A 1 297 ? -25.762 11.000 1.467 1.00 30.42 297 SER A CA 1
ATOM 2385 C C . SER A 1 297 ? -26.639 9.915 0.824 1.00 30.42 297 SER A C 1
ATOM 2387 O O . SER A 1 297 ? -27.300 9.136 1.504 1.00 30.42 297 SER A O 1
ATOM 2389 N N . ARG A 1 298 ? -26.540 9.775 -0.507 1.00 25.98 298 ARG A N 1
ATOM 2390 C CA . ARG A 1 298 ? -26.883 8.515 -1.188 1.00 25.98 298 ARG A CA 1
ATOM 2391 C C . ARG A 1 298 ? -25.847 7.452 -0.814 1.00 25.98 298 ARG A C 1
ATOM 2393 O O . ARG A 1 298 ? -24.727 7.468 -1.316 1.00 25.98 298 ARG A O 1
ATOM 2400 N N . ILE A 1 299 ? -26.229 6.529 0.064 1.00 27.22 299 ILE A N 1
ATOM 2401 C CA . ILE A 1 299 ? -25.555 5.238 0.213 1.00 27.22 299 ILE A CA 1
ATOM 2402 C C . ILE A 1 299 ? -26.106 4.358 -0.910 1.00 27.22 299 ILE A C 1
ATOM 2404 O O . ILE A 1 299 ? -27.246 3.913 -0.840 1.00 27.22 299 ILE A O 1
ATOM 2408 N N . MET A 1 300 ? -25.329 4.162 -1.974 1.00 25.25 300 MET A N 1
ATOM 2409 C CA . MET A 1 300 ? -25.652 3.176 -3.003 1.00 25.25 300 MET A CA 1
ATOM 2410 C C . MET A 1 300 ? -24.888 1.892 -2.672 1.00 25.25 300 MET A C 1
ATOM 2412 O O . MET A 1 300 ? -23.657 1.884 -2.664 1.00 25.25 300 MET A O 1
ATOM 2416 N N . MET A 1 301 ? -25.623 0.829 -2.354 1.00 25.12 301 MET A N 1
ATOM 2417 C CA . MET A 1 301 ? -25.079 -0.517 -2.187 1.00 25.12 301 MET A CA 1
ATOM 2418 C C . MET A 1 301 ? -25.012 -1.197 -3.551 1.00 25.12 301 MET A C 1
ATOM 2420 O O . MET A 1 301 ? -25.973 -1.150 -4.314 1.00 25.12 301 MET A O 1
ATOM 2424 N N . ARG A 1 302 ? -23.880 -1.828 -3.858 1.00 26.14 302 ARG A N 1
ATOM 2425 C CA . ARG A 1 302 ? -23.807 -2.889 -4.865 1.00 26.14 302 ARG A CA 1
ATOM 2426 C C . ARG A 1 302 ? -23.414 -4.162 -4.129 1.00 26.14 302 ARG A C 1
ATOM 2428 O O . ARG A 1 302 ? -22.445 -4.116 -3.368 1.00 26.14 302 ARG A O 1
ATOM 2435 N N . GLY A 1 303 ? -24.228 -5.203 -4.313 1.00 26.81 303 GLY A N 1
ATOM 2436 C CA . GLY A 1 303 ? -23.918 -6.573 -3.903 1.00 26.81 303 GLY A CA 1
ATOM 2437 C C . GLY A 1 303 ? -22.710 -7.139 -4.634 1.00 26.81 303 GLY A C 1
ATOM 2438 O O . GLY A 1 303 ? -22.224 -6.485 -5.591 1.00 26.81 303 GLY A O 1
#

Sequence (303 aa):
MRFAKWPKPAAYEETSRKRAAFATKQRREREALPLFADMIAAGQHSVDEEMARRAVWWPQQQQERRNERAAVWRRARARLFEFPDDARRSIRRAWRDCPYPADPYSLADLLHQIRIGKLDPERPPWKYHARPQARITASPASFAEAFKRIGQRRVEPAPGLPVVEASQYCGNLGNGILFLDALPSHGDGGVPTFHVRGVCTDADIALIGRLAEAAEQRVVKVVRVDLPHTRAVGFSHRLLVLACSATKRRDPGWMPAWERYDGPLWQTWRTVDPRRRLARVGFSPPATASARATGRSRIMMRG

pLDDT: mean 79.33, std 19.17, range [25.12, 97.44]

Foldseek 3Di:
DFADDDDDQDFDDDDPVQLVVVVVVLVVVLVVPVVCNVVSVVVDDHSVVVSVVCRVVRNVVVVVVVVVQVVLQVVLVVLLVVDDPVQSVLLVVLLVPPPDHRGSVSSSVSSVCVVVVVADSNDGPPDDDPQLDQPAPQDDPAPVRFKDFPAWDFDQPDPPRHTDIWTWIWGHNPQAIKIWTFGDADDDPRAIEIEIEDDDDVVRQVVNQVRVCVVVVHGHHYDHPDDDPPPVNDDPQDADADDAAPQFDPDPDDDDSLNRGDPSVSSRCCNVCVPCPRYDYDDDDPDDDPDDDDDDDDPDDDD

Organism: NCBI:txid1329909

Mean predicted aligned error: 15.65 Å